Protein AF-0000000087144429 (afdb_homodimer)

InterPro domains:
  IPR021109 Aspartic peptidase domain superfamily [G3DSA:2.40.70.10] (24-137)
  IPR021109 Aspartic peptidase domain superfamily [SSF50630] (22-125)

Foldseek 3Di:
DPPPPPVPPVVPVPVPPPPFFLQAWWFWWDFPNDIAIAGQEDADAFKEFEPQCVVQWAFDPDADPDQWDAFFPGDIWGFPGKTWHWIAAPVRDIDIDIGTYTYPGHRYTYHYPVVCVVQVWDQDPVQQWIWGDDPRDIDIHHTDGDDGPPDPDHDDPDDDDPPPPDDD/DPPPPPPPPVVPPPPPPPPFFLQAWWFWWDFPNDIAIAGQEDADAFKEFEPQCVVQWAFDPDADPDQWDAFFPGDIWGFPGKTWGWIAAPVRDIDIDIGTYTYPGHRYTYHYPVVCVVQVWDQDPVQQWIWGDDPRDIDIHHTDGDDGSPDPDHDDPDDDDPPPPDDD

Structure (mmCIF, N/CA/C/O backbone):
data_AF-0000000087144429-model_v1
#
loop_
_entity.id
_entity.type
_entity.pdbx_description
1 polymer 'Peptidase A2 domain-containing protein'
#
loop_
_atom_site.group_PDB
_atom_site.id
_atom_site.type_symbol
_atom_site.label_atom_id
_atom_site.label_alt_id
_atom_site.label_comp_id
_atom_site.label_asym_id
_atom_site.label_entity_id
_atom_site.label_seq_id
_atom_site.pdbx_PDB_ins_code
_atom_site.Cartn_x
_atom_site.Cartn_y
_atom_site.Cartn_z
_atom_site.occupancy
_atom_site.B_iso_or_equiv
_atom_site.auth_seq_id
_atom_site.auth_comp_id
_atom_site.auth_asym_id
_atom_site.auth_atom_id
_atom_site.pdbx_PDB_model_num
ATOM 1 N N . MET A 1 1 ? 29.047 48.781 -37.75 1 26.69 1 MET A N 1
ATOM 2 C CA . MET A 1 1 ? 27.859 47.969 -38 1 26.69 1 MET A CA 1
ATOM 3 C C . MET A 1 1 ? 27.656 46.938 -36.875 1 26.69 1 MET A C 1
ATOM 5 O O . MET A 1 1 ? 28.469 46.031 -36.719 1 26.69 1 MET A O 1
ATOM 9 N N . GLU A 1 2 ? 27.172 47.375 -35.688 1 28.3 2 GLU A N 1
ATOM 10 C CA . GLU A 1 2 ? 27.078 46.719 -34.406 1 28.3 2 GLU A CA 1
ATOM 11 C C . GLU A 1 2 ? 26.141 45.5 -34.469 1 28.3 2 GLU A C 1
ATOM 13 O O . GLU A 1 2 ? 25.016 45.625 -34.938 1 28.3 2 GLU A O 1
ATOM 18 N N . THR A 1 3 ? 26.781 44.375 -34.75 1 33.5 3 THR A N 1
ATOM 19 C CA . THR A 1 3 ? 26.031 43.156 -34.906 1 33.5 3 THR A CA 1
ATOM 20 C C . THR A 1 3 ? 25.047 42.969 -33.719 1 33.5 3 THR A C 1
ATOM 22 O O . THR A 1 3 ? 25.453 43.094 -32.562 1 33.5 3 THR A O 1
ATOM 25 N N . PRO A 1 4 ? 23.812 43.281 -34.031 1 31.53 4 PRO A N 1
ATOM 26 C CA . PRO A 1 4 ? 22.844 43.188 -32.906 1 31.53 4 PRO A CA 1
ATOM 27 C C . PRO A 1 4 ? 22.984 41.875 -32.125 1 31.53 4 PRO A C 1
ATOM 29 O O . PRO A 1 4 ? 23.328 40.844 -32.719 1 31.53 4 PRO A O 1
ATOM 32 N N . ALA A 1 5 ? 23.438 42.031 -30.891 1 30.08 5 ALA A N 1
ATOM 33 C CA . ALA A 1 5 ? 23.594 40.969 -29.906 1 30.08 5 ALA A CA 1
ATOM 34 C C . ALA A 1 5 ? 22.344 40.094 -29.859 1 30.08 5 ALA A C 1
ATOM 36 O O . ALA A 1 5 ? 21.234 40.594 -29.656 1 30.08 5 ALA A O 1
ATOM 37 N N . VAL A 1 6 ? 22.219 39.25 -30.828 1 30.78 6 VAL A N 1
ATOM 38 C CA . VAL A 1 6 ? 21.047 38.344 -30.797 1 30.78 6 VAL A CA 1
ATOM 39 C C . VAL A 1 6 ? 20.875 37.781 -29.406 1 30.78 6 VAL A C 1
ATOM 41 O O . VAL A 1 6 ? 21.797 37.156 -28.859 1 30.78 6 VAL A O 1
ATOM 44 N N . PRO A 1 7 ? 20.109 38.406 -28.469 1 25.27 7 PRO A N 1
ATOM 45 C CA . PRO A 1 7 ? 20.016 37.906 -27.094 1 25.27 7 PRO A CA 1
ATOM 46 C C . PRO A 1 7 ? 19.578 36.438 -27.047 1 25.27 7 PRO A C 1
ATOM 48 O O . PRO A 1 7 ? 18.531 36.062 -27.578 1 25.27 7 PRO A O 1
ATOM 51 N N . THR A 1 8 ? 20.359 35.531 -27.391 1 25.38 8 THR A N 1
ATOM 52 C CA . THR A 1 8 ? 19.938 34.125 -27.469 1 25.38 8 THR A CA 1
ATOM 53 C C . THR A 1 8 ? 19.469 33.625 -26.109 1 25.38 8 THR A C 1
ATOM 55 O O . THR A 1 8 ? 20.281 33.312 -25.234 1 25.38 8 THR A O 1
ATOM 58 N N . SER A 1 9 ? 18.703 34.438 -25.375 1 23.16 9 SER A N 1
ATOM 59 C CA . SER A 1 9 ? 18.297 33.938 -24.078 1 23.16 9 SER A CA 1
ATOM 60 C C . SER A 1 9 ? 17.656 32.562 -24.203 1 23.16 9 SER A C 1
ATOM 62 O O . SER A 1 9 ? 16.609 32.406 -24.828 1 23.16 9 SER A O 1
ATOM 64 N N . ILE A 1 10 ? 18.375 31.578 -24.578 1 23.19 10 ILE A N 1
ATOM 65 C CA . ILE A 1 10 ? 17.797 30.234 -24.578 1 23.19 10 ILE A CA 1
ATOM 66 C C . ILE A 1 10 ? 17.156 29.969 -23.203 1 23.19 10 ILE A C 1
ATOM 68 O O . ILE A 1 10 ? 17.859 29.906 -22.188 1 23.19 10 ILE A O 1
ATOM 72 N N . ARG A 1 11 ? 16.016 30.547 -22.938 1 25.27 11 ARG A N 1
ATOM 73 C CA . ARG A 1 11 ? 15.211 30.234 -21.766 1 25.27 11 ARG A CA 1
ATOM 74 C C . ARG A 1 11 ? 15.219 28.734 -21.469 1 25.27 11 ARG A C 1
ATOM 76 O O . ARG A 1 11 ? 14.844 27.938 -22.328 1 25.27 11 ARG A O 1
ATOM 83 N N . ALA A 1 12 ? 16.172 28.266 -20.734 1 24.91 12 ALA A N 1
ATOM 84 C CA . ALA A 1 12 ? 16.297 26.906 -20.203 1 24.91 12 ALA A CA 1
ATOM 85 C C . ALA A 1 12 ? 14.953 26.391 -19.703 1 24.91 12 ALA A C 1
ATOM 87 O O . ALA A 1 12 ? 14.367 26.969 -18.781 1 24.91 12 ALA A O 1
ATOM 88 N N . THR A 1 13 ? 13.992 26.141 -20.594 1 25.33 13 THR A N 1
ATOM 89 C CA . THR A 1 13 ? 12.758 25.438 -20.25 1 25.33 13 THR A CA 1
ATOM 90 C C . THR A 1 13 ? 13.023 24.375 -19.188 1 25.33 13 THR A C 1
ATOM 92 O O . THR A 1 13 ? 13.742 23.406 -19.438 1 25.33 13 THR A O 1
ATOM 95 N N . THR A 1 14 ? 13.32 24.781 -18.062 1 25.31 14 THR A N 1
ATOM 96 C CA . THR A 1 14 ? 13.375 23.875 -16.922 1 25.31 14 THR A CA 1
ATOM 97 C C . THR A 1 14 ? 12.273 22.828 -17 1 25.31 14 THR A C 1
ATOM 99 O O . THR A 1 14 ? 11.086 23.156 -16.922 1 25.31 14 THR A O 1
ATOM 102 N N . ALA A 1 15 ? 12.281 21.969 -18 1 25.61 15 ALA A N 1
ATOM 103 C CA . ALA A 1 15 ? 11.367 20.844 -18.078 1 25.61 15 ALA A CA 1
ATOM 104 C C . ALA A 1 15 ? 10.938 20.375 -16.688 1 25.61 15 ALA A C 1
ATOM 106 O O . ALA A 1 15 ? 11.773 19.984 -15.875 1 25.61 15 ALA A O 1
ATOM 107 N N . ALA A 1 16 ? 10.062 20.938 -16.016 1 27.34 16 ALA A N 1
ATOM 108 C CA . ALA A 1 16 ? 9.32 20.531 -14.828 1 27.34 16 ALA A CA 1
ATOM 109 C C . ALA A 1 16 ? 9.219 19.016 -14.719 1 27.34 16 ALA A C 1
ATOM 111 O O . ALA A 1 16 ? 8.734 18.359 -15.641 1 27.34 16 ALA A O 1
ATOM 112 N N . ARG A 1 17 ? 10.234 18.328 -14.32 1 28.16 17 ARG A N 1
ATOM 113 C CA . ARG A 1 17 ? 10.297 16.891 -14.023 1 28.16 17 ARG A CA 1
ATOM 114 C C . ARG A 1 17 ? 8.953 16.375 -13.547 1 28.16 17 ARG A C 1
ATOM 116 O O . ARG A 1 17 ? 8.516 16.688 -12.438 1 28.16 17 ARG A O 1
ATOM 123 N N . VAL A 1 18 ? 7.965 16.391 -14.203 1 31.45 18 VAL A N 1
ATOM 124 C CA . VAL A 1 18 ? 6.742 15.648 -13.914 1 31.45 18 VAL A CA 1
ATOM 125 C C . VAL A 1 18 ? 7.09 14.312 -13.25 1 31.45 18 VAL A C 1
ATOM 127 O O . VAL A 1 18 ? 7.77 13.477 -13.852 1 31.45 18 VAL A O 1
ATOM 130 N N . ALA A 1 19 ? 7.43 14.141 -11.938 1 36.88 19 ALA A N 1
ATOM 131 C CA . ALA A 1 19 ? 7.633 12.945 -11.125 1 36.88 19 ALA A CA 1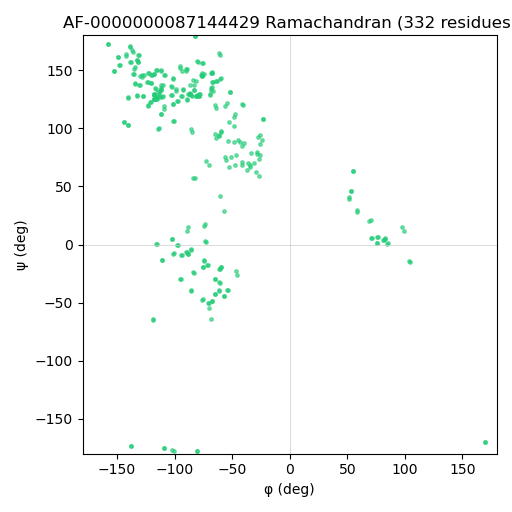
ATOM 132 C C . ALA A 1 19 ? 6.863 11.758 -11.703 1 36.88 19 ALA A C 1
ATOM 134 O O . ALA A 1 19 ? 5.688 11.875 -12.039 1 36.88 19 ALA A O 1
ATOM 135 N N . ALA A 1 20 ? 7.371 10.984 -12.547 1 39.5 20 ALA A N 1
ATOM 136 C CA . ALA A 1 20 ? 6.758 9.742 -13 1 39.5 20 ALA A CA 1
ATOM 137 C C . ALA A 1 20 ? 5.762 9.211 -11.969 1 39.5 20 ALA A C 1
ATOM 139 O O . ALA A 1 20 ? 6.055 9.18 -10.773 1 39.5 20 ALA A O 1
ATOM 140 N N . GLY A 1 21 ? 4.531 9.305 -12.273 1 58.41 21 GLY A N 1
ATOM 141 C CA . GLY A 1 21 ? 3.482 8.812 -11.391 1 58.41 21 GLY A CA 1
ATOM 142 C C . GLY A 1 21 ? 3.816 7.484 -10.742 1 58.41 21 GLY A C 1
ATOM 143 O O . GLY A 1 21 ? 4.344 6.586 -11.398 1 58.41 21 GLY A O 1
ATOM 144 N N . ASP A 1 22 ? 3.881 7.379 -9.414 1 75 22 ASP A N 1
ATOM 145 C CA . ASP A 1 22 ? 4.238 6.18 -8.656 1 75 22 ASP A CA 1
ATOM 146 C C . ASP A 1 22 ? 3.104 5.156 -8.68 1 75 22 ASP A C 1
ATOM 148 O O . ASP A 1 22 ? 3.242 4.055 -8.148 1 75 22 ASP A O 1
ATOM 152 N N . GLY A 1 23 ? 2.021 5.484 -9.414 1 83.62 23 GLY A N 1
ATOM 153 C CA . GLY A 1 23 ? 0.913 4.566 -9.625 1 83.62 23 GLY A CA 1
ATOM 154 C C . GLY A 1 23 ? 0.018 4.426 -8.406 1 83.62 23 GLY A C 1
ATOM 155 O O . GLY A 1 23 ? -1 3.732 -8.453 1 83.62 23 GLY A O 1
ATOM 156 N N . LEU A 1 24 ? 0.376 5.18 -7.383 1 91.12 24 LEU A N 1
ATOM 157 C CA . LEU A 1 24 ? -0.405 5.066 -6.156 1 91.12 24 LEU A CA 1
ATOM 158 C C . LEU A 1 24 ? -1.567 6.055 -6.164 1 91.12 24 LEU A C 1
ATOM 160 O O . LEU A 1 24 ? -1.494 7.105 -6.809 1 91.12 24 LEU A O 1
ATOM 164 N N . PRO A 1 25 ? -2.664 5.641 -5.434 1 94.81 25 PRO A N 1
ATOM 165 C CA . PRO A 1 25 ? -3.723 6.637 -5.246 1 94.81 25 PRO A CA 1
ATOM 166 C C . PRO A 1 25 ? -3.197 7.961 -4.699 1 94.81 25 PRO A C 1
ATOM 168 O O . PRO A 1 25 ? -2.375 7.969 -3.777 1 94.81 25 PRO A O 1
ATOM 171 N N . THR A 1 26 ? -3.607 9.031 -5.359 1 95.44 26 THR A N 1
ATOM 172 C CA . THR A 1 26 ? -3.189 10.375 -4.973 1 95.44 26 THR A CA 1
ATOM 173 C C . THR A 1 26 ? -4.395 11.305 -4.859 1 95.44 26 THR A C 1
ATOM 175 O O . THR A 1 26 ? -5.32 11.234 -5.676 1 95.44 26 THR A O 1
ATOM 178 N N . THR A 1 27 ? -4.371 12.117 -3.791 1 97.12 27 THR A N 1
ATOM 179 C CA . THR A 1 27 ? -5.457 13.078 -3.607 1 97.12 27 THR A CA 1
ATOM 180 C C . THR A 1 27 ? -4.906 14.469 -3.295 1 97.12 27 THR A C 1
ATOM 182 O O . THR A 1 27 ? -3.768 14.602 -2.84 1 97.12 27 THR A O 1
ATOM 185 N N . MET A 1 28 ? -5.723 15.383 -3.584 1 96.62 28 MET A N 1
ATOM 186 C CA . MET A 1 28 ? -5.406 16.766 -3.23 1 96.62 28 MET A CA 1
ATOM 187 C C . MET A 1 28 ? -6.184 17.203 -1.993 1 96.62 28 MET A C 1
ATOM 189 O O . MET A 1 28 ? -7.371 16.906 -1.864 1 96.62 28 MET A O 1
ATOM 193 N N . VAL A 1 29 ? -5.418 17.875 -1.128 1 97.81 29 VAL A N 1
ATOM 194 C CA . VAL A 1 29 ? -6.031 18.438 0.068 1 97.81 29 VAL A CA 1
ATOM 195 C C . VAL A 1 29 ? -5.598 19.891 0.23 1 97.81 29 VAL A C 1
ATOM 197 O O . VAL A 1 29 ? -4.652 20.344 -0.421 1 97.81 29 VAL A O 1
ATOM 200 N N . GLU A 1 30 ? -6.371 20.516 1.053 1 98.12 30 GLU A N 1
ATOM 201 C CA . GLU A 1 30 ? -6.066 21.906 1.319 1 98.12 30 GLU A CA 1
ATOM 202 C C . GLU A 1 30 ? -5.707 22.125 2.787 1 98.12 30 GLU A C 1
ATOM 204 O O . GLU A 1 30 ? -6.414 21.656 3.68 1 98.12 30 GLU A O 1
ATOM 209 N N . VAL A 1 31 ? -4.664 22.859 2.99 1 96.88 31 VAL A N 1
ATOM 210 C CA . VAL A 1 31 ? -4.258 23.297 4.32 1 96.88 31 VAL A CA 1
ATOM 211 C C . VAL A 1 31 ? -3.756 24.75 4.258 1 96.88 31 VAL A C 1
ATOM 213 O O . VAL A 1 31 ? -2.859 25.062 3.473 1 96.88 31 VAL A O 1
ATOM 216 N N . GLY A 1 32 ? -4.355 25.594 5.117 1 93.69 32 GLY A N 1
ATOM 217 C CA . GLY A 1 32 ? -3.93 26.984 5.141 1 93.69 32 GLY A CA 1
ATOM 218 C C . GLY A 1 32 ? -4.082 27.688 3.803 1 93.69 32 GLY A C 1
ATOM 219 O O . GLY A 1 32 ? -3.268 28.531 3.439 1 93.69 32 GLY A O 1
ATOM 220 N N . GLY A 1 33 ? -4.965 27.297 3.027 1 93.81 33 GLY A N 1
ATOM 221 C CA . GLY A 1 33 ? -5.207 27.922 1.738 1 93.81 33 GLY A CA 1
ATOM 222 C C . GLY A 1 33 ? -4.316 27.375 0.633 1 93.81 33 GLY A C 1
ATOM 223 O O . GLY A 1 33 ? -4.402 27.828 -0.513 1 93.81 33 GLY A O 1
ATOM 224 N N . GLU A 1 34 ? -3.475 26.406 0.941 1 96.5 34 GLU A N 1
ATOM 225 C CA . GLU A 1 34 ? -2.562 25.797 -0.03 1 96.5 34 GLU A CA 1
ATOM 226 C C . GLU A 1 34 ? -2.982 24.375 -0.375 1 96.5 34 GLU A C 1
ATOM 228 O O . GLU A 1 34 ? -3.492 23.641 0.481 1 96.5 34 GLU A O 1
ATOM 233 N N . GLN A 1 35 ? -2.719 24.062 -1.63 1 96.88 35 GLN A N 1
ATOM 234 C CA . GLN A 1 35 ? -3.033 22.719 -2.088 1 96.88 35 GLN A CA 1
ATOM 235 C C . GLN A 1 35 ? -1.831 21.781 -1.937 1 96.88 35 GLN A C 1
ATOM 237 O O . GLN A 1 35 ? -0.7 22.172 -2.24 1 96.88 35 GLN A O 1
ATOM 242 N N . TRP A 1 36 ? -2.143 20.609 -1.388 1 96.81 36 TRP A N 1
ATOM 243 C CA . TRP A 1 36 ? -1.104 19.609 -1.188 1 96.81 36 TRP A CA 1
ATOM 244 C C . TRP A 1 36 ? -1.541 18.25 -1.746 1 96.81 36 TRP A C 1
ATOM 246 O O . TRP A 1 36 ? -2.719 17.891 -1.67 1 96.81 36 TRP A O 1
ATOM 256 N N . SER A 1 37 ? -0.565 17.516 -2.293 1 95.44 37 SER A N 1
ATOM 257 C CA . SER A 1 37 ? -0.784 16.156 -2.764 1 95.44 37 SER A CA 1
ATOM 258 C C . SER A 1 37 ? -0.417 15.133 -1.691 1 95.44 37 SER A C 1
ATOM 260 O O . SER A 1 37 ? 0.675 15.188 -1.122 1 95.44 37 SER A O 1
ATOM 262 N N . ILE A 1 38 ? -1.362 14.211 -1.396 1 96.5 38 ILE A N 1
ATOM 263 C CA . ILE A 1 38 ? -1.03 13.18 -0.42 1 96.5 38 ILE A CA 1
ATOM 264 C C . ILE A 1 38 ? -1.434 11.805 -0.96 1 96.5 38 ILE A C 1
ATOM 266 O O . ILE A 1 38 ? -2.229 11.711 -1.899 1 96.5 38 ILE A O 1
ATOM 270 N N . LYS A 1 39 ? -0.838 10.805 -0.426 1 95.75 39 LYS A N 1
ATOM 271 C CA . LYS A 1 39 ? -1.178 9.422 -0.768 1 95.75 39 LYS A CA 1
ATOM 272 C C . LYS A 1 39 ? -2.076 8.797 0.296 1 95.75 39 LYS A C 1
ATOM 274 O O . LYS A 1 39 ? -1.602 8.406 1.363 1 95.75 39 LYS A O 1
ATOM 279 N N . PRO A 1 40 ? -3.369 8.617 0.019 1 97.38 40 PRO A N 1
ATOM 280 C CA . PRO A 1 40 ? -4.297 8.141 1.047 1 97.38 40 PRO A CA 1
ATOM 281 C C . PRO A 1 40 ? -4.129 6.656 1.351 1 97.38 40 PRO A C 1
ATOM 283 O O . PRO A 1 40 ? -4.688 6.156 2.332 1 97.38 40 PRO A O 1
ATOM 286 N N . ASP A 1 41 ? -3.447 6.039 0.488 1 94.38 41 ASP A N 1
ATOM 287 C CA . ASP A 1 41 ? -3.072 4.637 0.639 1 94.38 41 ASP A CA 1
ATOM 288 C C . ASP A 1 41 ? -1.679 4.375 0.073 1 94.38 41 ASP A C 1
ATOM 290 O O . ASP A 1 41 ? -1.51 4.254 -1.143 1 94.38 41 ASP A O 1
ATOM 294 N N . SER A 1 42 ? -0.735 4.199 0.983 1 91.69 42 SER A N 1
ATOM 295 C CA . SER A 1 42 ? 0.655 4.105 0.55 1 91.69 42 SER A CA 1
ATOM 296 C C . SER A 1 42 ? 1.202 2.697 0.75 1 91.69 42 SER A C 1
ATOM 298 O O . SER A 1 42 ? 2.291 2.373 0.271 1 91.69 42 SER A O 1
ATOM 300 N N . GLY A 1 43 ? 0.496 1.902 1.486 1 90.56 43 GLY A N 1
ATOM 301 C CA . GLY A 1 43 ? 1.022 0.605 1.879 1 90.56 43 GLY A CA 1
ATOM 302 C C . GLY A 1 43 ? 1.956 0.677 3.072 1 90.56 43 GLY A C 1
ATOM 303 O O . GLY A 1 43 ? 2.549 -0.331 3.465 1 90.56 43 GLY A O 1
ATOM 304 N N . ALA A 1 44 ? 2.143 1.789 3.662 1 91.19 44 ALA A N 1
ATOM 305 C CA . ALA A 1 44 ? 2.926 1.911 4.891 1 91.19 44 ALA A CA 1
ATOM 306 C C . ALA A 1 44 ? 2.131 1.425 6.098 1 91.19 44 ALA A C 1
ATOM 308 O O . ALA A 1 44 ? 0.911 1.601 6.16 1 91.19 44 ALA A O 1
ATOM 309 N N . ARG A 1 45 ? 2.889 0.84 7.008 1 90.31 45 ARG A N 1
ATOM 310 C CA . ARG A 1 45 ? 2.219 0.447 8.242 1 90.31 45 ARG A CA 1
ATOM 311 C C . ARG A 1 45 ? 1.721 1.668 9.008 1 90.31 45 ARG A C 1
ATOM 313 O O . ARG A 1 45 ? 0.604 1.665 9.531 1 90.31 45 ARG A O 1
ATOM 320 N N . TYR A 1 46 ? 2.629 2.693 9.039 1 93.5 46 TYR A N 1
ATOM 321 C CA . TYR A 1 46 ? 2.316 3.941 9.727 1 93.5 46 TYR A CA 1
ATOM 322 C C . TYR A 1 46 ? 2.305 5.113 8.758 1 93.5 46 TYR A C 1
ATOM 324 O O . TYR A 1 46 ? 3.113 5.16 7.824 1 93.5 46 TYR A O 1
ATOM 332 N N . SER A 1 47 ? 1.412 6.043 9.094 1 96.75 47 SER A N 1
ATOM 333 C CA . SER A 1 47 ? 1.413 7.285 8.336 1 96.75 47 SER A CA 1
ATOM 334 C C . SER A 1 47 ? 2.676 8.102 8.602 1 96.75 47 SER A C 1
ATOM 336 O O . SER A 1 47 ? 3.096 8.242 9.75 1 96.75 47 SER A O 1
ATOM 338 N N . VAL A 1 48 ? 3.232 8.594 7.477 1 96.88 48 VAL A N 1
ATOM 339 C CA . VAL A 1 48 ? 4.492 9.32 7.566 1 96.88 48 VAL A CA 1
ATOM 340 C C . VAL A 1 48 ? 4.414 10.602 6.738 1 96.88 48 VAL A C 1
ATOM 342 O O . VAL A 1 48 ? 3.869 10.594 5.633 1 96.88 48 VAL A O 1
ATOM 345 N N . VAL A 1 49 ? 4.953 11.625 7.34 1 97.31 49 VAL A N 1
ATOM 346 C CA . VAL A 1 49 ? 4.895 12.906 6.645 1 97.31 49 VAL A CA 1
ATOM 347 C C . VAL A 1 49 ? 6.23 13.633 6.789 1 97.31 49 VAL A C 1
ATOM 349 O O . VAL A 1 49 ? 6.996 13.359 7.719 1 97.31 49 VAL A O 1
ATOM 352 N N . GLY A 1 50 ? 6.496 14.539 5.852 1 96.19 50 GLY A N 1
ATOM 353 C CA . GLY A 1 50 ? 7.727 15.32 5.875 1 96.19 50 GLY A CA 1
ATO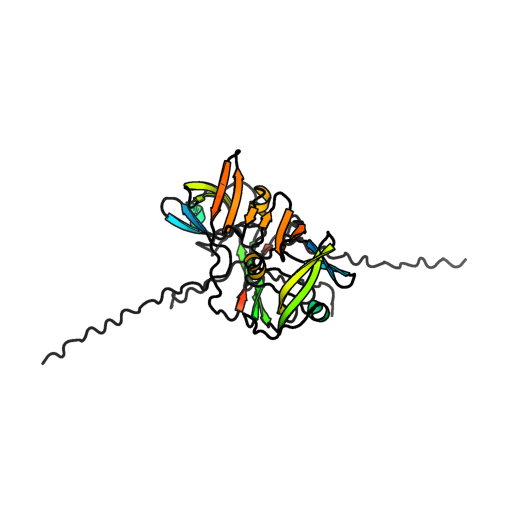M 354 C C . GLY A 1 50 ? 7.652 16.516 6.805 1 96.19 50 GLY A C 1
ATOM 355 O O . GLY A 1 50 ? 6.602 16.797 7.379 1 96.19 50 GLY A O 1
ATOM 356 N N . THR A 1 51 ? 8.781 17.25 6.852 1 97.06 51 THR A N 1
ATOM 357 C CA . THR A 1 51 ? 8.961 18.297 7.848 1 97.06 51 THR A CA 1
ATOM 358 C C . THR A 1 51 ? 8.148 19.531 7.492 1 97.06 51 THR A C 1
ATOM 360 O O . THR A 1 51 ? 7.879 20.375 8.352 1 97.06 51 THR A O 1
ATOM 363 N N . ASP A 1 52 ? 7.73 19.719 6.27 1 95.88 52 ASP A N 1
ATOM 364 C CA . ASP A 1 52 ? 6.887 20.844 5.902 1 95.88 52 ASP A CA 1
ATOM 365 C C . ASP A 1 52 ? 5.562 20.812 6.664 1 95.88 52 ASP A C 1
ATOM 367 O O . ASP A 1 52 ? 4.934 21.859 6.863 1 95.88 52 ASP A O 1
ATOM 371 N N . TRP A 1 53 ? 5.25 19.734 7.109 1 97.06 53 TRP A N 1
ATOM 372 C CA . TRP A 1 53 ? 3.947 19.562 7.746 1 97.06 53 TRP A CA 1
ATOM 373 C C . TRP A 1 53 ? 4.023 19.891 9.234 1 97.06 53 TRP A C 1
ATOM 375 O O . TRP A 1 53 ? 2.994 20.016 9.906 1 97.06 53 TRP A O 1
ATOM 385 N N . MET A 1 54 ? 5.227 20.094 9.727 1 96.81 54 MET A N 1
ATOM 386 C CA . MET A 1 54 ? 5.379 20.484 11.125 1 96.81 54 MET A CA 1
ATOM 387 C C . MET A 1 54 ? 4.691 21.828 11.398 1 96.81 54 MET A C 1
ATOM 389 O O . MET A 1 54 ? 4.133 22.031 12.477 1 96.81 54 MET A O 1
ATOM 393 N N . LEU A 1 55 ? 4.695 22.672 10.391 1 95.25 55 LEU A N 1
ATOM 394 C CA . LEU A 1 55 ? 4.121 24 10.555 1 95.25 55 LEU A CA 1
ATOM 395 C C . LEU A 1 55 ? 2.619 23.984 10.289 1 95.25 55 LEU A C 1
ATOM 397 O O . LEU A 1 55 ? 1.928 24.969 10.531 1 95.25 55 LEU A O 1
ATOM 401 N N . ARG A 1 56 ? 2.158 22.859 9.891 1 96.44 56 ARG A N 1
ATOM 402 C CA . ARG A 1 56 ? 0.764 22.781 9.469 1 96.44 56 ARG A CA 1
ATOM 403 C C . ARG A 1 56 ? -0.036 21.875 10.398 1 96.44 56 ARG A C 1
ATOM 405 O O . ARG A 1 56 ? -1.226 21.641 10.18 1 96.44 56 ARG A O 1
ATOM 412 N N . GLY A 1 57 ? 0.604 21.359 11.359 1 97.19 57 GLY A N 1
ATOM 413 C CA . GLY A 1 57 ? -0.041 20.484 12.312 1 97.19 57 GLY A CA 1
ATOM 414 C C . GLY A 1 57 ? 0.38 20.734 13.75 1 97.19 57 GLY A C 1
ATOM 415 O O . GLY A 1 57 ? 0.963 21.781 14.047 1 97.19 57 GLY A O 1
ATOM 416 N N . GLU A 1 58 ? -0.091 19.859 14.648 1 97.56 58 GLU A N 1
ATOM 417 C CA . GLU A 1 58 ? 0.231 19.953 16.062 1 97.56 58 GLU A CA 1
ATOM 418 C C . GLU A 1 58 ? 1.001 18.719 16.531 1 97.56 58 GLU A C 1
ATOM 420 O O . GLU A 1 58 ? 0.6 17.594 16.266 1 97.56 58 GLU A O 1
ATOM 425 N N . ARG A 1 59 ? 2.115 19.047 17.188 1 97.94 59 ARG A N 1
ATOM 426 C CA . ARG A 1 59 ? 2.867 17.938 17.766 1 97.94 59 ARG A CA 1
ATOM 427 C C . ARG A 1 59 ? 2.092 17.266 18.891 1 97.94 59 ARG A C 1
ATOM 429 O O . ARG A 1 59 ? 1.565 17.953 19.781 1 97.94 59 ARG A O 1
ATOM 436 N N . LEU A 1 60 ? 2.084 15.961 18.781 1 97.81 60 LEU A N 1
ATOM 437 C CA . LEU A 1 60 ? 1.448 15.203 19.859 1 97.81 60 LEU A CA 1
ATOM 438 C C . LEU A 1 60 ? 2.48 14.742 20.875 1 97.81 60 LEU A C 1
ATOM 440 O O . LEU A 1 60 ? 3.648 14.539 20.547 1 97.81 60 LEU A O 1
ATOM 444 N N . GLN A 1 61 ? 2.094 14.531 22.109 1 96.19 61 GLN A N 1
ATOM 445 C CA . GLN A 1 61 ? 2.996 14.148 23.188 1 96.19 61 GLN A CA 1
ATOM 446 C C . GLN A 1 61 ? 3.123 12.625 23.281 1 96.19 61 GLN A C 1
ATOM 448 O O . GLN A 1 61 ? 3.912 12.109 24.078 1 96.19 61 GLN A O 1
ATOM 453 N N . GLU A 1 62 ? 2.709 11.922 22.438 1 94.88 62 GLU A N 1
ATOM 454 C CA . GLU A 1 62 ? 2.797 10.469 22.453 1 94.88 62 GLU A CA 1
ATOM 455 C C . GLU A 1 62 ? 4.078 9.984 21.781 1 94.88 62 GLU A C 1
ATOM 457 O O . GLU A 1 62 ? 4.66 10.688 20.953 1 94.88 62 GLU A O 1
ATOM 462 N N . ALA A 1 63 ? 4.559 8.852 22.281 1 93.69 63 ALA A N 1
ATOM 463 C CA . ALA A 1 63 ? 5.723 8.227 21.656 1 93.69 63 ALA A CA 1
ATOM 464 C C . ALA A 1 63 ? 5.387 7.719 20.266 1 93.69 63 ALA A C 1
ATOM 466 O O . ALA A 1 63 ? 4.301 7.18 20.031 1 93.69 63 ALA A O 1
ATOM 467 N N . ALA A 1 64 ? 6.344 7.945 19.422 1 95.06 64 ALA A N 1
ATOM 468 C CA . ALA A 1 64 ? 6.172 7.367 18.094 1 95.06 64 ALA A CA 1
ATOM 469 C C . ALA A 1 64 ? 6.238 5.844 18.141 1 95.06 64 ALA A C 1
ATOM 471 O O . ALA A 1 64 ? 6.953 5.277 18.969 1 95.06 64 ALA A O 1
ATOM 472 N N . PRO A 1 65 ? 5.516 5.207 17.281 1 93 65 PRO A N 1
ATOM 473 C CA . PRO A 1 65 ? 5.516 3.744 17.281 1 93 65 PRO A CA 1
ATOM 474 C C . PRO A 1 65 ? 6.836 3.154 16.781 1 93 65 PRO A C 1
ATOM 476 O O . PRO A 1 65 ? 7.098 1.966 16.969 1 93 65 PRO A O 1
ATOM 479 N N . VAL A 1 66 ? 7.625 3.945 16.109 1 93.62 66 VAL A N 1
ATOM 480 C CA . VAL A 1 66 ? 8.922 3.527 15.586 1 93.62 66 VAL A CA 1
ATOM 481 C C . VAL A 1 66 ? 9.922 4.672 15.719 1 93.62 66 VAL A C 1
ATOM 483 O O . VAL A 1 66 ? 9.539 5.836 15.828 1 93.62 66 VAL A O 1
ATOM 486 N N . ASP A 1 67 ? 11.242 4.297 15.617 1 95.56 67 ASP A N 1
ATOM 487 C CA . ASP A 1 67 ? 12.289 5.309 15.727 1 95.56 67 ASP A CA 1
ATOM 488 C C . ASP A 1 67 ? 12.711 5.816 14.352 1 95.56 67 ASP A C 1
ATOM 490 O O . ASP A 1 67 ? 13.234 6.926 14.227 1 95.56 67 ASP A O 1
ATOM 494 N N . ALA A 1 68 ? 12.57 4.898 13.375 1 95.5 68 ALA A N 1
ATOM 495 C CA . ALA A 1 68 ? 13.008 5.227 12.016 1 95.5 68 ALA A CA 1
ATOM 496 C C . ALA A 1 68 ? 12.164 4.504 10.977 1 95.5 68 ALA A C 1
ATOM 498 O O . ALA A 1 68 ? 11.414 3.58 11.305 1 95.5 68 ALA A O 1
ATOM 499 N N . VAL A 1 69 ? 12.273 5.059 9.812 1 93 69 VAL A N 1
ATOM 500 C CA .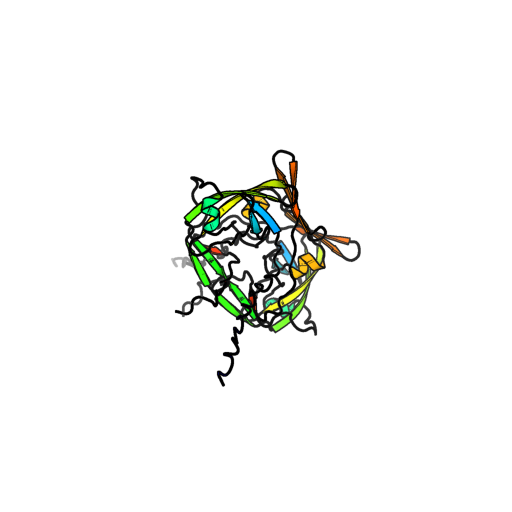 VAL A 1 69 ? 11.633 4.395 8.68 1 93 69 VAL A CA 1
ATOM 501 C C . VAL A 1 69 ? 12.672 4.094 7.602 1 93 69 VAL A C 1
ATOM 503 O O . VAL A 1 69 ? 13.648 4.832 7.453 1 93 69 VAL A O 1
ATOM 506 N N . GLU A 1 70 ? 12.461 3.014 6.914 1 90.69 70 GLU A N 1
ATOM 507 C CA . GLU A 1 70 ? 13.273 2.646 5.758 1 90.69 70 GLU A CA 1
ATOM 508 C C . GLU A 1 70 ? 12.469 2.711 4.469 1 90.69 70 GLU A C 1
ATOM 510 O O . GLU A 1 70 ? 11.367 2.158 4.387 1 90.69 70 GLU A O 1
ATOM 515 N N . GLY A 1 71 ? 13.031 3.439 3.539 1 88.44 71 GLY A N 1
ATOM 516 C CA . GLY A 1 71 ? 12.344 3.611 2.27 1 88.44 71 GLY A CA 1
ATOM 517 C C . GLY A 1 71 ? 12.883 2.721 1.17 1 88.44 71 GLY A C 1
ATOM 518 O O . GLY A 1 71 ? 13.734 1.862 1.422 1 88.44 71 GLY A O 1
ATOM 519 N N . ILE A 1 72 ? 12.195 3.008 0.032 1 85.5 72 ILE A N 1
ATOM 520 C CA . ILE A 1 72 ? 12.656 2.342 -1.183 1 85.5 72 ILE A CA 1
ATOM 521 C C . ILE A 1 72 ? 14.023 2.895 -1.588 1 85.5 72 ILE A C 1
ATOM 523 O O . ILE A 1 72 ? 14.219 4.113 -1.617 1 85.5 72 ILE A O 1
ATOM 527 N N . GLY A 1 73 ? 15 2.055 -1.835 1 80 73 GLY A N 1
ATOM 528 C CA . GLY A 1 73 ? 16.359 2.457 -2.137 1 80 73 GLY A CA 1
ATOM 529 C C . GLY A 1 73 ? 17.312 2.264 -0.971 1 80 73 GLY A C 1
ATOM 530 O O . GLY A 1 73 ? 18.531 2.422 -1.12 1 80 73 GLY A O 1
ATOM 531 N N . GLY A 1 74 ? 16.766 2.064 0.163 1 82.81 74 GLY A N 1
ATOM 532 C CA . GLY A 1 74 ? 17.578 1.647 1.286 1 82.81 74 GLY A CA 1
ATOM 533 C C . GLY A 1 74 ? 17.984 2.795 2.195 1 82.81 74 GLY A C 1
ATOM 534 O O . GLY A 1 74 ? 18.875 2.654 3.029 1 82.81 74 GLY A O 1
ATOM 535 N N . PHE A 1 75 ? 17.391 3.873 2.078 1 84.38 75 PHE A N 1
ATOM 536 C CA . PHE A 1 75 ? 17.672 4.973 2.992 1 84.38 75 PHE A CA 1
ATOM 537 C C . PHE A 1 75 ? 16.859 4.844 4.27 1 84.38 75 PHE A C 1
ATOM 539 O O . PHE A 1 75 ? 15.703 4.402 4.234 1 84.38 75 PHE A O 1
ATOM 546 N N . VAL A 1 76 ? 17.5 5.184 5.336 1 91.12 76 VAL A N 1
ATOM 547 C CA . VAL A 1 76 ? 16.844 5.172 6.645 1 91.12 76 VAL A CA 1
ATOM 548 C C . VAL A 1 76 ? 16.75 6.598 7.188 1 91.12 76 VAL A C 1
ATOM 550 O O . VAL A 1 76 ? 17.734 7.34 7.191 1 91.12 76 VAL A O 1
ATOM 553 N N . LEU A 1 77 ? 15.562 6.93 7.629 1 93.38 77 LEU A N 1
ATOM 554 C CA . LEU A 1 77 ? 15.297 8.273 8.141 1 93.38 77 LEU A CA 1
ATOM 555 C C . LEU A 1 77 ? 14.75 8.211 9.562 1 93.38 77 LEU A C 1
ATOM 557 O O . LEU A 1 77 ? 13.875 7.395 9.859 1 93.38 77 LEU A O 1
ATOM 561 N N . ASP A 1 78 ? 15.211 9.133 10.375 1 96.25 78 ASP A N 1
ATOM 562 C CA . ASP A 1 78 ? 14.75 9.172 11.758 1 96.25 78 ASP A CA 1
ATOM 563 C C . ASP A 1 78 ? 13.344 9.758 11.859 1 96.25 78 ASP A C 1
ATOM 565 O O . ASP A 1 78 ? 13.008 10.703 11.148 1 96.25 78 ASP A O 1
ATOM 569 N N . VAL A 1 79 ? 12.625 9.203 12.812 1 97.06 79 VAL A N 1
ATOM 570 C CA . VAL A 1 79 ? 11.336 9.781 13.172 1 97.06 79 VAL A CA 1
ATOM 571 C C . VAL A 1 79 ? 11.531 10.859 14.242 1 97.06 79 VAL A C 1
ATOM 573 O O . VAL A 1 79 ? 12.148 10.602 15.281 1 97.06 79 VAL A O 1
ATOM 576 N N . ILE A 1 80 ? 10.992 12.008 14.039 1 97.25 80 ILE A N 1
ATOM 577 C CA . ILE A 1 80 ? 11.117 13.141 14.945 1 97.25 80 ILE A CA 1
ATOM 578 C C . ILE A 1 80 ? 10.039 13.062 16.031 1 97.25 80 ILE A C 1
ATOM 580 O O . ILE A 1 80 ? 10.297 13.359 17.188 1 97.25 80 ILE A O 1
ATOM 584 N N . GLY A 1 81 ? 8.883 12.672 15.633 1 97.75 81 GLY A N 1
ATOM 585 C CA . GLY A 1 81 ? 7.723 12.609 16.5 1 97.75 81 GLY A CA 1
ATOM 586 C C . GLY A 1 81 ? 6.426 12.367 15.758 1 97.75 81 GLY A C 1
ATOM 587 O O . GLY A 1 81 ? 6.441 12.016 14.578 1 97.75 81 GLY A O 1
ATOM 588 N N . VAL A 1 82 ? 5.348 12.523 16.562 1 98.38 82 VAL A N 1
ATOM 589 C CA . VAL A 1 82 ? 4.023 12.328 15.977 1 98.38 82 VAL A CA 1
ATOM 590 C C . VAL A 1 82 ? 3.277 13.664 15.938 1 98.38 82 VAL A C 1
ATOM 592 O O . VAL A 1 82 ? 3.314 14.43 16.891 1 98.38 82 VAL A O 1
ATOM 595 N N . TRP A 1 83 ? 2.688 13.977 14.805 1 98.25 83 TRP A N 1
ATOM 596 C CA . TRP A 1 83 ? 1.897 15.188 14.594 1 98.25 83 TRP A CA 1
ATOM 597 C C . TRP A 1 83 ? 0.464 14.836 14.203 1 98.25 83 TRP A C 1
ATOM 599 O O . TRP A 1 83 ? 0.218 13.812 13.57 1 98.25 83 TRP A O 1
ATOM 609 N N . SER A 1 84 ? -0.428 15.617 14.625 1 98.5 84 SER A N 1
ATOM 610 C CA . SER A 1 84 ? -1.778 15.641 14.07 1 98.5 84 SER A CA 1
ATOM 611 C C . SER A 1 84 ? -1.938 16.75 13.039 1 98.5 84 SER A C 1
ATOM 613 O O . SER A 1 84 ? -1.651 17.906 13.32 1 98.5 84 SER A O 1
ATOM 615 N N . VAL A 1 85 ? -2.344 16.391 11.828 1 98.06 85 VAL A N 1
ATOM 616 C CA . VAL A 1 85 ? -2.527 17.359 10.75 1 98.06 85 VAL A CA 1
ATOM 617 C C . VAL A 1 85 ? -4 17.406 10.352 1 98.06 85 VAL A C 1
ATOM 619 O O . VAL A 1 85 ? -4.609 16.375 10.062 1 98.06 85 VAL A O 1
ATOM 622 N N . GLN A 1 86 ? -4.535 18.594 10.391 1 98.12 86 GLN A N 1
ATOM 623 C CA . GLN A 1 86 ? -5.898 18.812 9.922 1 98.12 86 GLN A CA 1
ATOM 624 C C . GLN A 1 86 ? -5.906 19.453 8.531 1 98.12 86 GLN A C 1
ATOM 626 O O . GLN A 1 86 ? -5.195 20.438 8.297 1 98.12 86 GLN A O 1
ATOM 631 N N . MET A 1 87 ? -6.652 18.859 7.617 1 97.88 87 MET A N 1
ATOM 632 C CA . MET A 1 87 ? -6.762 19.344 6.25 1 97.88 87 MET A CA 1
ATOM 633 C C . MET A 1 87 ? -8.203 19.25 5.75 1 97.88 87 MET A C 1
ATOM 635 O O . MET A 1 87 ? -9.062 18.688 6.434 1 97.88 87 MET A O 1
ATOM 639 N N . ARG A 1 88 ? -8.414 19.859 4.609 1 98.38 88 ARG A N 1
ATOM 640 C CA . ARG A 1 88 ? -9.711 19.766 3.957 1 98.38 88 ARG A CA 1
ATOM 641 C C . ARG A 1 88 ? -9.625 18.953 2.672 1 98.38 88 ARG A C 1
ATOM 643 O O . ARG A 1 88 ? -8.695 19.125 1.881 1 98.38 88 ARG A O 1
ATOM 650 N N . ASN A 1 89 ? -10.578 18.047 2.51 1 97.56 89 ASN A N 1
ATOM 651 C CA . ASN A 1 89 ? -10.656 17.312 1.251 1 97.56 89 ASN A CA 1
ATOM 652 C C . ASN A 1 89 ? -11.336 18.125 0.162 1 97.56 89 ASN A C 1
ATOM 654 O O . ASN A 1 89 ? -11.633 19.312 0.361 1 97.56 89 ASN A O 1
ATOM 658 N N . ALA A 1 90 ? -11.5 17.531 -1.026 1 96.19 90 ALA A N 1
ATOM 659 C CA . ALA A 1 90 ? -12.047 18.203 -2.197 1 96.19 90 ALA A CA 1
ATOM 660 C C . ALA A 1 90 ? -13.461 18.719 -1.921 1 96.19 90 ALA A C 1
ATOM 662 O O . ALA A 1 90 ? -13.938 19.641 -2.594 1 96.19 90 ALA A O 1
ATOM 663 N N . PHE A 1 91 ? -14.148 18.203 -0.907 1 96.38 91 PHE A N 1
ATOM 664 C CA . PHE A 1 91 ? -15.516 18.594 -0.596 1 96.38 91 PHE A CA 1
ATOM 665 C C . PHE A 1 91 ? -15.555 19.562 0.584 1 96.38 91 PHE A C 1
ATOM 667 O O . PHE A 1 91 ? -16.625 19.875 1.102 1 96.38 91 PHE A O 1
ATOM 674 N N . GLY A 1 92 ? -14.43 19.969 1.064 1 96.88 92 GLY A N 1
ATOM 675 C CA . GLY A 1 92 ? -14.352 20.906 2.17 1 96.88 92 GLY A CA 1
ATOM 676 C C . GLY A 1 92 ? -14.5 20.25 3.527 1 96.88 92 GLY A C 1
ATOM 677 O O . GLY A 1 92 ? -14.562 20.938 4.551 1 96.88 92 GLY A O 1
ATOM 678 N N . GLN A 1 93 ? -14.57 18.969 3.58 1 97.62 93 GLN A N 1
ATOM 679 C CA . GLN A 1 93 ? -14.664 18.266 4.855 1 97.62 93 GLN A CA 1
ATOM 680 C C . GLN A 1 93 ? -13.312 18.234 5.562 1 97.62 93 GLN A C 1
ATOM 682 O O . GLN A 1 93 ? -12.273 18.141 4.918 1 97.62 93 GLN A O 1
ATOM 687 N N . ILE A 1 94 ? -13.359 18.266 6.844 1 96.69 94 ILE A N 1
ATOM 688 C CA . ILE A 1 94 ? -12.141 18.234 7.641 1 96.69 94 ILE A CA 1
ATOM 689 C C . ILE A 1 94 ? -11.641 16.797 7.766 1 96.69 94 ILE A C 1
ATOM 691 O O . ILE A 1 94 ? -12.406 15.898 8.102 1 96.69 94 ILE A O 1
ATOM 695 N N . VAL A 1 95 ? -10.438 16.594 7.457 1 97.75 95 VAL A N 1
ATOM 696 C CA . VAL A 1 95 ? -9.711 15.344 7.613 1 97.75 95 VAL A CA 1
ATOM 697 C C . VAL A 1 95 ? -8.555 15.531 8.586 1 97.75 95 VAL A C 1
ATOM 699 O O . VAL A 1 95 ? -7.734 16.438 8.422 1 97.75 95 VAL A O 1
ATOM 702 N N . GLU A 1 96 ? -8.5 14.758 9.578 1 97.94 96 GLU A N 1
ATOM 703 C CA . GLU A 1 96 ? -7.395 14.789 10.531 1 97.94 96 GLU A CA 1
ATOM 704 C C . GLU A 1 96 ? -6.609 13.484 10.508 1 97.94 96 GLU A C 1
ATOM 706 O O . GLU A 1 96 ? -7.184 12.406 10.672 1 97.94 96 GLU A O 1
ATOM 711 N N . ILE A 1 97 ? -5.328 13.586 10.336 1 98.19 97 ILE A N 1
ATOM 712 C CA . ILE A 1 97 ? -4.465 12.414 10.281 1 98.19 97 ILE A CA 1
ATOM 713 C C . ILE A 1 97 ? -3.312 12.57 11.273 1 98.19 97 ILE A C 1
ATOM 715 O O . ILE A 1 97 ? -2.652 13.617 11.305 1 98.19 97 ILE A O 1
ATOM 719 N N . ARG A 1 98 ? -3.129 11.602 12.086 1 98.19 98 ARG A N 1
ATOM 720 C CA . ARG A 1 98 ? -1.934 11.484 12.914 1 98.19 98 ARG A CA 1
ATOM 721 C C . ARG A 1 98 ? -0.814 10.773 12.164 1 98.19 98 ARG A C 1
ATOM 723 O O . ARG A 1 98 ? -1.029 9.703 11.586 1 98.19 98 ARG A O 1
ATOM 730 N N . ALA A 1 99 ? 0.335 11.344 12.164 1 98.19 99 ALA A N 1
ATOM 731 C CA . ALA A 1 99 ? 1.415 10.781 11.359 1 98.19 99 ALA A CA 1
ATOM 732 C C . ALA A 1 99 ? 2.773 11.031 12.008 1 98.19 99 ALA A C 1
ATOM 734 O O . ALA A 1 99 ? 2.936 11.992 12.773 1 98.19 99 ALA A O 1
ATOM 735 N N . CYS A 1 100 ? 3.746 10.18 11.703 1 97.88 100 CYS A N 1
ATOM 736 C CA . CYS A 1 100 ? 5.137 10.367 12.094 1 97.88 100 CYS A CA 1
ATOM 737 C C . CYS A 1 100 ? 5.828 11.375 11.18 1 97.88 100 CYS A C 1
ATOM 739 O O . CYS A 1 100 ? 5.816 11.219 9.961 1 97.88 100 CYS A O 1
ATOM 741 N N . ILE A 1 101 ? 6.441 12.336 11.781 1 98 101 ILE A N 1
ATOM 742 C CA . ILE A 1 101 ? 7.293 13.242 11.016 1 98 101 ILE A CA 1
ATOM 743 C C . ILE A 1 101 ? 8.695 12.641 10.883 1 98 101 ILE A C 1
ATOM 745 O O . ILE A 1 101 ? 9.281 12.195 11.867 1 98 101 ILE A O 1
ATOM 749 N N . ILE A 1 102 ? 9.109 12.609 9.68 1 96.25 102 ILE A N 1
ATOM 750 C CA . ILE A 1 102 ? 10.438 12.062 9.43 1 96.25 102 ILE A CA 1
ATOM 751 C C . ILE A 1 102 ? 11.383 13.172 8.977 1 96.25 102 ILE A C 1
ATOM 753 O O . ILE A 1 102 ? 10.977 14.078 8.242 1 96.25 102 ILE A O 1
ATOM 757 N N . ASN A 1 103 ? 12.633 12.984 9.328 1 93.31 103 ASN A N 1
ATOM 758 C CA . ASN A 1 103 ? 13.641 13.961 8.945 1 93.31 103 ASN A CA 1
ATOM 759 C C . ASN A 1 103 ? 14.086 13.773 7.496 1 93.31 103 ASN A C 1
ATOM 761 O O . ASN A 1 103 ? 13.781 12.75 6.879 1 93.31 103 ASN A O 1
ATOM 765 N N . ARG A 1 104 ? 14.625 14.789 6.809 1 89.12 104 ARG A N 1
ATOM 766 C CA . ARG A 1 104 ? 15.258 14.812 5.492 1 89.12 104 ARG A CA 1
ATOM 767 C C . ARG A 1 104 ? 14.227 14.617 4.387 1 89.12 104 ARG A C 1
ATOM 769 O O . ARG A 1 104 ? 14.578 14.266 3.258 1 89.12 104 ARG A O 1
ATOM 776 N N . CYS A 1 105 ? 12.984 14.578 4.758 1 88.81 105 CYS A N 1
ATOM 777 C CA . CYS A 1 105 ? 11.867 14.656 3.818 1 88.81 105 CYS A CA 1
ATOM 778 C C . CYS A 1 105 ? 11.055 15.93 4.039 1 88.81 105 CYS A C 1
ATOM 780 O O . CYS A 1 105 ? 10.93 16.391 5.172 1 88.81 105 CYS A O 1
ATOM 782 N N . THR A 1 106 ? 10.469 16.406 2.99 1 91.12 106 THR A N 1
ATOM 783 C CA . THR A 1 106 ? 9.852 17.719 3.15 1 91.12 106 THR A CA 1
ATOM 784 C C . THR A 1 106 ? 8.344 17.641 2.91 1 91.12 106 THR A C 1
ATOM 786 O O . THR A 1 106 ? 7.562 17.625 3.859 1 91.12 106 THR A O 1
ATOM 789 N N . GLU A 1 107 ? 7.902 17.297 1.657 1 92.38 107 GLU A N 1
ATOM 790 C CA . GLU A 1 107 ? 6.5 17.484 1.294 1 92.38 107 GLU A CA 1
ATOM 791 C C . GLU A 1 107 ? 5.73 16.172 1.364 1 92.38 107 GLU A C 1
ATOM 793 O O . GLU A 1 107 ? 4.496 16.156 1.336 1 92.38 107 GLU A O 1
ATOM 798 N N . GLU A 1 108 ? 6.375 15.117 1.555 1 92.38 108 GLU A N 1
ATOM 799 C CA . GLU A 1 108 ? 5.734 13.805 1.465 1 92.38 108 GLU A CA 1
ATOM 800 C C . GLU A 1 108 ? 4.645 13.648 2.523 1 92.38 108 GLU A C 1
ATOM 802 O O . GLU A 1 108 ? 4.809 14.094 3.662 1 92.38 108 GLU A O 1
ATOM 807 N N . PHE A 1 109 ? 3.59 13.055 2.158 1 96.69 109 PHE A N 1
ATOM 808 C CA . PHE A 1 109 ? 2.502 12.656 3.043 1 96.69 109 PHE A CA 1
ATOM 809 C C . PHE A 1 109 ? 1.96 11.289 2.65 1 96.69 109 PHE A C 1
ATOM 811 O O . PHE A 1 109 ? 1.204 11.164 1.685 1 96.69 109 PHE A O 1
ATOM 818 N N . LEU A 1 110 ? 2.344 10.328 3.395 1 96 110 LEU A N 1
ATOM 819 C CA . LEU A 1 110 ? 1.969 8.945 3.131 1 96 110 LEU A CA 1
ATOM 820 C C . LEU A 1 110 ? 1.019 8.422 4.203 1 96 110 LEU A C 1
ATOM 822 O O . LEU A 1 110 ? 1.417 8.25 5.359 1 96 110 LEU A O 1
ATOM 826 N N . VAL A 1 111 ? -0.198 8.18 3.828 1 97.62 111 VAL A N 1
ATOM 827 C CA . VAL A 1 111 ? -1.155 7.605 4.766 1 97.62 111 VAL A CA 1
ATOM 828 C C . VAL A 1 111 ? -0.991 6.086 4.809 1 97.62 111 VAL A C 1
ATOM 830 O O . VAL A 1 111 ? -0.859 5.441 3.764 1 97.62 111 VAL A O 1
ATOM 833 N N . GLY A 1 112 ? -0.946 5.617 6.016 1 95.38 112 GLY A N 1
ATOM 834 C CA . GLY A 1 112 ? -0.687 4.199 6.188 1 95.38 112 GLY A CA 1
ATOM 835 C C . GLY A 1 112 ? -1.901 3.424 6.668 1 95.38 112 GLY A C 1
ATOM 836 O O . GLY A 1 112 ? -2.998 3.979 6.77 1 95.38 112 GLY A O 1
ATOM 837 N N . VAL A 1 113 ? -1.618 2.164 6.922 1 95.75 113 VAL A N 1
ATOM 838 C CA . VAL A 1 113 ? -2.639 1.226 7.379 1 95.75 113 VAL A CA 1
ATOM 839 C C . VAL A 1 113 ? -3.156 1.651 8.75 1 95.75 113 VAL A C 1
ATOM 841 O O . VAL A 1 113 ? -4.336 1.464 9.062 1 95.75 113 VAL A O 1
ATOM 844 N N . ASP A 1 114 ? -2.375 2.281 9.547 1 94.06 114 ASP A N 1
ATOM 845 C CA . ASP A 1 114 ? -2.785 2.729 10.875 1 94.06 114 ASP A CA 1
ATOM 846 C C . ASP A 1 114 ? -4.016 3.631 10.797 1 94.06 114 ASP A C 1
ATOM 848 O O . ASP A 1 114 ? -4.965 3.463 11.562 1 94.06 114 ASP A O 1
ATOM 852 N N . PHE A 1 115 ? -3.986 4.547 9.852 1 97.06 115 PHE A N 1
ATOM 853 C CA . PHE A 1 115 ? -5.125 5.438 9.664 1 97.06 115 PHE A CA 1
ATOM 854 C C . PHE A 1 115 ? -6.336 4.664 9.156 1 97.06 115 PHE A C 1
ATOM 856 O O . PHE A 1 115 ? -7.449 4.84 9.664 1 97.06 115 PHE A O 1
ATOM 863 N N . LEU A 1 116 ? -6.125 3.846 8.133 1 97.75 116 LEU A N 1
ATOM 864 C CA . LEU A 1 116 ? -7.215 3.119 7.492 1 97.75 116 LEU A CA 1
ATOM 865 C C . LEU A 1 116 ? -7.902 2.182 8.484 1 97.75 116 LEU A C 1
ATOM 867 O O . LEU A 1 116 ? -9.133 2.096 8.516 1 97.75 116 LEU A O 1
ATOM 871 N N . GLU A 1 117 ? -7.098 1.591 9.266 1 96.38 117 GLU A N 1
ATOM 872 C CA . GLU A 1 117 ? -7.637 0.678 10.266 1 96.38 117 GLU A CA 1
ATOM 873 C C . GLU A 1 117 ? -8.383 1.438 11.359 1 96.38 117 GLU A C 1
ATOM 875 O O . GLU A 1 117 ? -9.508 1.083 11.719 1 96.38 117 GLU A O 1
ATOM 880 N N . LYS A 1 118 ? -7.715 2.42 11.867 1 95.75 118 LYS A N 1
ATOM 881 C CA . LYS A 1 118 ? -8.297 3.199 12.953 1 95.75 118 LYS A CA 1
ATOM 882 C C . LYS A 1 118 ? -9.68 3.732 12.57 1 95.75 118 LYS A C 1
ATOM 884 O O . LYS A 1 118 ? -10.586 3.771 13.406 1 95.75 118 LYS A O 1
ATOM 889 N N . HIS A 1 119 ? -9.852 4.137 11.383 1 98 119 HIS A N 1
ATOM 890 C CA . HIS A 1 119 ? -11.086 4.785 10.953 1 98 119 HIS A CA 1
ATOM 891 C C . HIS A 1 119 ? -12.023 3.791 10.266 1 98 119 HIS A C 1
ATOM 893 O O . HIS A 1 119 ? -13.062 4.176 9.727 1 98 119 HIS A O 1
ATOM 899 N N . ARG A 1 120 ? -11.57 2.535 10.172 1 97.81 120 ARG A N 1
ATOM 900 C CA . ARG A 1 120 ? -12.352 1.532 9.461 1 97.81 120 ARG A CA 1
ATOM 901 C C . ARG A 1 120 ? -12.695 2.006 8.047 1 97.81 120 ARG A C 1
ATOM 903 O O . ARG A 1 120 ? -13.852 1.921 7.621 1 97.81 120 ARG A O 1
ATOM 910 N N . ALA A 1 121 ? -11.727 2.52 7.387 1 98.56 121 ALA A N 1
ATOM 911 C CA . ALA A 1 121 ? -11.93 3.172 6.098 1 98.56 121 ALA A CA 1
ATOM 912 C C . ALA A 1 121 ? -12.156 2.145 4.992 1 98.56 121 ALA A C 1
ATOM 914 O O . ALA A 1 121 ? -11.75 0.987 5.121 1 98.56 121 ALA A O 1
ATOM 915 N N . SER A 1 122 ? -12.828 2.637 3.949 1 98.5 122 SER A N 1
ATOM 916 C CA . SER A 1 122 ? -13 1.874 2.717 1 98.5 122 SER A CA 1
ATOM 917 C C . SER A 1 122 ? -12.305 2.555 1.543 1 98.5 122 SER A C 1
ATOM 919 O O . SER A 1 122 ? -12.461 3.762 1.34 1 98.5 122 SER A O 1
ATOM 921 N N . LEU A 1 123 ? -11.492 1.805 0.903 1 98.44 123 LEU A N 1
ATOM 922 C CA . LEU A 1 123 ? -10.906 2.215 -0.368 1 98.44 123 LEU A CA 1
ATOM 923 C C . LEU A 1 123 ? -11.617 1.543 -1.538 1 98.44 123 LEU A C 1
ATOM 925 O O . LEU A 1 123 ? -11.664 0.313 -1.615 1 98.44 123 LEU A O 1
ATOM 929 N N . ASP A 1 124 ? -12.148 2.354 -2.387 1 98.44 124 ASP A N 1
ATOM 930 C CA . ASP A 1 124 ? -12.938 1.83 -3.494 1 98.44 124 ASP A CA 1
ATOM 931 C C . ASP A 1 124 ? -12.375 2.289 -4.84 1 98.44 124 ASP A C 1
ATOM 933 O O . ASP A 1 124 ? -12.43 3.477 -5.164 1 98.44 124 ASP A O 1
ATOM 937 N N . PHE A 1 125 ? -11.977 1.351 -5.688 1 98.06 125 PHE A N 1
ATOM 938 C CA . PHE A 1 125 ? -11.344 1.673 -6.965 1 98.06 125 PHE A CA 1
ATOM 939 C C . PHE A 1 125 ? -12.391 1.809 -8.062 1 98.06 125 PHE A C 1
ATOM 941 O O . PHE A 1 125 ? -12.078 2.207 -9.188 1 98.06 125 PHE A O 1
ATOM 948 N N . ASN A 1 126 ? -13.602 1.477 -7.66 1 97.5 126 ASN A N 1
ATOM 949 C CA . ASN A 1 126 ? -14.688 1.777 -8.586 1 97.5 126 ASN A CA 1
ATOM 950 C C . ASN A 1 126 ? -15.023 3.266 -8.586 1 97.5 126 ASN A C 1
ATOM 952 O O . ASN A 1 126 ? -15.133 3.881 -9.648 1 97.5 126 ASN A O 1
ATOM 956 N N . SER A 1 127 ? -15.164 3.834 -7.441 1 97.56 127 SER A N 1
ATOM 957 C CA . SER A 1 127 ? -15.484 5.25 -7.305 1 97.56 127 SER A CA 1
ATOM 958 C C . SER A 1 127 ? -14.227 6.09 -7.141 1 97.56 127 SER A C 1
ATOM 960 O O . SER A 1 127 ? -14.281 7.32 -7.184 1 97.56 127 SER A O 1
ATOM 962 N N . ASN A 1 128 ? -13.133 5.461 -6.965 1 97.88 128 ASN A N 1
ATOM 963 C CA . ASN A 1 128 ? -11.852 6.109 -6.711 1 97.88 128 ASN A CA 1
ATOM 964 C C . ASN A 1 128 ? -11.93 7.055 -5.516 1 97.88 128 ASN A C 1
ATOM 966 O O . ASN A 1 128 ? -11.648 8.25 -5.641 1 97.88 128 ASN A O 1
ATOM 970 N N . GLU A 1 129 ? -12.203 6.406 -4.375 1 98.5 129 GLU A N 1
ATOM 971 C CA . GLU A 1 129 ? -12.336 7.215 -3.164 1 98.5 129 GLU A CA 1
ATOM 972 C C . GLU A 1 129 ? -11.984 6.406 -1.919 1 98.5 129 GLU A C 1
ATOM 974 O O . GLU A 1 129 ? -12.133 5.184 -1.903 1 98.5 129 GLU A O 1
ATOM 979 N N . VAL A 1 130 ? -11.484 7.102 -0.951 1 98.56 130 VAL A N 1
ATOM 980 C CA . VAL A 1 130 ? -11.438 6.609 0.422 1 98.56 130 VAL A CA 1
ATOM 981 C C . VAL A 1 130 ? -12.602 7.188 1.223 1 98.56 130 VAL A C 1
ATOM 983 O O . VAL A 1 130 ? -12.875 8.391 1.15 1 98.56 130 VAL A O 1
ATOM 986 N N . SER A 1 131 ? -13.266 6.379 1.947 1 98.62 131 SER A N 1
ATOM 987 C CA . SER A 1 131 ? -14.375 6.879 2.76 1 98.62 131 SER A CA 1
ATOM 988 C C . SER A 1 131 ? -14.344 6.277 4.16 1 98.62 131 SER A C 1
ATOM 990 O O . SER A 1 131 ? -13.883 5.148 4.348 1 98.62 131 SER A O 1
ATOM 992 N N . TYR A 1 132 ? -14.742 7.02 5.055 1 98.44 132 TYR A N 1
ATOM 993 C CA . TYR A 1 132 ? -14.875 6.59 6.441 1 98.44 132 TYR A CA 1
ATOM 994 C C . TYR A 1 132 ? -15.859 7.477 7.195 1 98.44 132 TYR A C 1
ATOM 996 O O . TYR A 1 132 ? -16.375 8.453 6.645 1 98.44 132 TYR A O 1
ATOM 1004 N N . VAL A 1 133 ? -16.156 7.078 8.414 1 97.88 133 VAL A N 1
ATOM 1005 C CA . VAL A 1 133 ? -17.109 7.82 9.234 1 97.88 133 VAL A CA 1
ATOM 1006 C C . VAL A 1 133 ? -16.422 8.352 10.484 1 97.88 133 VAL A C 1
ATOM 1008 O O . VAL A 1 133 ? -15.695 7.609 11.164 1 97.88 133 VAL A O 1
ATOM 1011 N N . VAL A 1 134 ? -16.609 9.594 10.68 1 95.31 134 VAL A N 1
ATOM 1012 C CA . VAL A 1 134 ? -16.125 10.227 11.906 1 95.31 134 VAL A CA 1
ATOM 1013 C C . VAL A 1 134 ? -17.234 11.086 12.508 1 95.31 134 VAL A C 1
ATOM 1015 O O . VAL A 1 134 ? -17.844 11.906 11.812 1 95.31 134 VAL A O 1
ATOM 1018 N N . HIS A 1 135 ? -17.547 10.883 13.836 1 93.5 135 HIS A N 1
ATOM 1019 C CA . HIS A 1 135 ? -18.594 11.625 14.523 1 93.5 135 HIS A CA 1
ATOM 1020 C C . HIS A 1 135 ? -19.906 11.578 13.75 1 93.5 135 HIS A C 1
ATOM 1022 O O . HIS A 1 135 ? -20.547 12.609 13.547 1 93.5 135 HIS A O 1
ATOM 1028 N N . ASN A 1 136 ? -20.188 10.438 13.195 1 94.25 136 ASN A N 1
ATOM 1029 C CA . ASN A 1 136 ? -21.438 10.133 12.516 1 94.25 136 ASN A CA 1
ATOM 1030 C C . ASN A 1 136 ? -21.562 10.883 11.195 1 94.25 136 ASN A C 1
ATOM 1032 O O . ASN A 1 136 ? -22.672 11.133 10.719 1 94.25 136 ASN A O 1
ATOM 1036 N N . ARG A 1 137 ? -20.5 11.312 10.664 1 95.69 137 ARG A N 1
ATOM 1037 C CA . ARG A 1 137 ? -20.469 11.953 9.352 1 95.69 137 ARG A CA 1
ATOM 1038 C C . ARG A 1 137 ? -19.562 11.195 8.391 1 95.69 137 ARG A C 1
ATOM 1040 O O . ARG A 1 137 ? -18.469 10.758 8.781 1 95.69 137 ARG A O 1
ATOM 1047 N N . TRP A 1 138 ? -20.062 11.094 7.176 1 96.69 138 TRP A N 1
ATOM 1048 C CA . TRP A 1 138 ? -19.25 10.477 6.133 1 96.69 138 TRP A CA 1
ATOM 1049 C C . TRP A 1 138 ? -18.203 11.445 5.609 1 96.69 138 TRP A C 1
ATOM 1051 O O . TRP A 1 138 ? -18.516 12.609 5.336 1 96.69 138 TRP A O 1
ATOM 1061 N N . VAL A 1 139 ? -17.016 10.992 5.578 1 98.44 139 VAL A N 1
ATOM 1062 C CA . VAL A 1 139 ? -15.914 11.711 4.934 1 98.44 139 VAL A CA 1
ATOM 1063 C C . VAL A 1 139 ? -15.492 10.969 3.668 1 98.44 139 VAL A C 1
ATOM 1065 O O . VAL A 1 139 ? -15.281 9.758 3.689 1 98.44 139 VAL A O 1
ATOM 1068 N N . ILE A 1 140 ? -15.445 11.719 2.531 1 98.44 140 ILE A N 1
ATOM 1069 C CA . ILE A 1 140 ? -15.094 11.125 1.25 1 98.44 140 ILE A CA 1
ATOM 1070 C C . ILE A 1 140 ? -13.859 11.82 0.678 1 98.44 140 ILE A C 1
ATOM 1072 O O . ILE A 1 140 ? -13.859 13.039 0.488 1 98.44 140 ILE A O 1
ATOM 1076 N N . ILE A 1 141 ? -12.812 11.039 0.417 1 98.31 141 ILE A N 1
ATOM 1077 C CA . ILE A 1 141 ? -11.578 11.547 -0.17 1 98.31 141 ILE A CA 1
ATOM 1078 C C . ILE A 1 141 ? -11.383 10.953 -1.562 1 98.31 141 ILE A C 1
ATOM 1080 O O . ILE A 1 141 ? -10.922 9.82 -1.697 1 98.31 141 ILE A O 1
ATOM 1084 N N . PRO A 1 142 ? -11.727 11.719 -2.553 1 98 142 PRO A N 1
ATOM 1085 C CA . PRO A 1 142 ? -11.469 11.203 -3.898 1 98 142 PRO A CA 1
ATOM 1086 C C . PRO A 1 142 ? -9.984 11.109 -4.219 1 98 142 PRO A C 1
ATOM 1088 O O . PRO A 1 142 ? -9.18 11.867 -3.674 1 98 142 PRO A O 1
ATOM 1091 N N . PHE A 1 143 ? -9.617 10.094 -5.035 1 97.5 143 PHE A N 1
ATOM 1092 C CA . PHE A 1 143 ? -8.219 9.984 -5.457 1 97.5 143 PHE A CA 1
ATOM 1093 C C . PHE A 1 143 ? -8.125 9.672 -6.945 1 97.5 143 PHE A C 1
ATOM 1095 O O . PHE A 1 143 ? -9.133 9.359 -7.586 1 97.5 143 PHE A O 1
ATOM 1102 N N . ARG A 1 144 ? -6.898 9.852 -7.484 1 94.69 144 ARG A N 1
ATOM 1103 C CA . ARG A 1 144 ? -6.547 9.453 -8.844 1 94.69 144 ARG A CA 1
ATOM 1104 C C . ARG A 1 144 ? -5.309 8.562 -8.852 1 94.69 144 ARG A C 1
ATOM 1106 O O . ARG A 1 144 ? -4.492 8.625 -7.93 1 94.69 144 ARG A O 1
ATOM 1113 N N . THR A 1 145 ? -5.336 7.648 -9.773 1 90.12 145 THR A N 1
ATOM 1114 C CA . THR A 1 145 ? -4.141 6.844 -10 1 90.12 145 THR A CA 1
ATOM 1115 C C . THR A 1 145 ? -3.482 7.203 -11.328 1 90.12 145 THR A C 1
ATOM 1117 O O . THR A 1 145 ? -4.168 7.441 -12.32 1 90.12 145 THR A O 1
ATOM 1120 N N . GLU A 1 146 ? -2.279 7.707 -11.273 1 74.88 146 GLU A N 1
ATOM 1121 C CA . GLU A 1 146 ? -1.622 8.094 -12.516 1 74.88 146 GLU A CA 1
ATOM 1122 C C . GLU A 1 146 ? -0.953 6.891 -13.18 1 74.88 146 GLU A C 1
ATOM 1124 O O . GLU A 1 146 ? -0.517 5.961 -12.492 1 74.88 146 GLU A O 1
ATOM 1129 N N . GLY A 1 147 ? -1.137 6.836 -14.477 1 64.12 147 GLY A N 1
ATOM 1130 C CA . GLY A 1 147 ? -0.574 5.758 -15.266 1 64.12 147 GLY A CA 1
ATOM 1131 C C . GLY A 1 147 ? 0.94 5.695 -15.203 1 64.12 147 GLY A C 1
ATOM 1132 O O . GLY A 1 147 ? 1.573 6.52 -14.547 1 64.12 147 GLY A O 1
ATOM 1133 N N . GLY A 1 148 ? 1.486 4.578 -15.602 1 58.62 148 GLY A N 1
ATOM 1134 C CA . GLY A 1 148 ? 2.91 4.285 -15.648 1 58.62 148 GLY A CA 1
ATOM 1135 C C . GLY A 1 148 ? 3.697 5.281 -16.484 1 58.62 148 GLY A C 1
ATOM 1136 O O . GLY A 1 148 ? 3.184 5.82 -17.469 1 58.62 148 GLY A O 1
ATOM 1137 N N . ASP A 1 149 ? 4.637 5.957 -15.836 1 58.41 149 ASP A N 1
ATOM 1138 C CA . ASP A 1 149 ? 5.453 6.949 -16.531 1 58.41 149 ASP A CA 1
ATOM 1139 C C . ASP A 1 149 ? 6.477 6.277 -17.438 1 58.41 149 ASP A C 1
ATOM 1141 O O . ASP A 1 149 ? 7.418 6.922 -17.906 1 58.41 149 ASP A O 1
ATOM 1145 N N . GLY A 1 150 ? 6.191 5.016 -17.703 1 66.88 150 GLY A N 1
ATOM 1146 C CA . GLY A 1 150 ? 7.164 4.379 -18.578 1 66.88 150 GLY A CA 1
ATOM 1147 C C . GLY A 1 150 ? 8.445 3.994 -17.859 1 66.88 150 GLY A C 1
ATOM 1148 O O . GLY A 1 150 ? 9.445 3.672 -18.5 1 66.88 150 GLY A O 1
ATOM 1149 N N . ALA A 1 151 ? 8.461 4.152 -16.531 1 73.12 151 ALA A N 1
ATOM 1150 C CA . ALA A 1 151 ? 9.672 3.789 -15.797 1 73.12 151 ALA A CA 1
ATOM 1151 C C . ALA A 1 151 ? 10.008 2.314 -15.992 1 73.12 151 ALA A C 1
ATOM 1153 O O . ALA A 1 151 ? 9.117 1.465 -16.031 1 73.12 151 ALA A O 1
ATOM 1154 N N . LYS A 1 152 ? 11.32 2.129 -16.062 1 83.81 152 LYS A N 1
ATOM 1155 C CA . LYS A 1 152 ? 11.805 0.763 -16.25 1 83.81 152 LYS A CA 1
ATOM 1156 C C . LYS A 1 152 ? 11.883 0.018 -14.914 1 83.81 152 LYS A C 1
ATOM 1158 O O . LYS A 1 152 ? 11.938 -1.213 -14.891 1 83.81 152 LYS A O 1
ATOM 1163 N N . VAL A 1 153 ? 12.016 0.798 -13.836 1 86.38 153 VAL A N 1
ATOM 1164 C CA . VAL A 1 153 ? 12.109 0.201 -12.508 1 86.38 153 VAL A CA 1
ATOM 1165 C C . VAL A 1 153 ? 10.93 0.662 -11.648 1 86.38 153 VAL A C 1
ATOM 1167 O O . VAL A 1 153 ? 10.672 1.862 -11.531 1 86.38 153 VAL A O 1
ATOM 1170 N N . ALA A 1 154 ? 10.18 -0.344 -11.086 1 88.12 154 ALA A N 1
ATOM 1171 C CA . ALA A 1 154 ? 9.047 -0.014 -10.227 1 88.12 154 ALA A CA 1
ATOM 1172 C C . ALA A 1 154 ? 9.406 -0.176 -8.75 1 88.12 154 ALA A C 1
ATOM 1174 O O . ALA A 1 154 ? 10.133 -1.099 -8.383 1 88.12 154 ALA A O 1
ATOM 1175 N N . SER A 1 155 ? 8.891 0.699 -7.941 1 85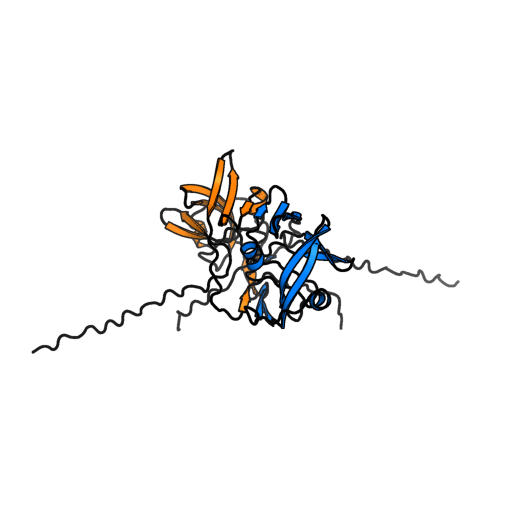.5 155 SER A N 1
ATOM 1176 C CA . SER A 1 155 ? 9.047 0.605 -6.496 1 85.5 155 SER A CA 1
ATOM 1177 C C . SER A 1 155 ? 8.039 -0.363 -5.891 1 85.5 155 SER A C 1
ATOM 1179 O O . SER A 1 155 ? 6.848 -0.302 -6.203 1 85.5 155 SER A O 1
ATOM 1181 N N . VAL A 1 156 ? 8.578 -1.307 -5.109 1 85.81 156 VAL A N 1
ATOM 1182 C CA . VAL A 1 156 ? 7.695 -2.271 -4.469 1 85.81 156 VAL A CA 1
ATOM 1183 C C . VAL A 1 156 ? 8.102 -2.447 -3.004 1 85.81 156 VAL A C 1
ATOM 1185 O O . VAL A 1 156 ? 9.266 -2.279 -2.652 1 85.81 156 VAL A O 1
ATOM 1188 N N . ARG A 1 157 ? 7.105 -2.785 -2.168 1 83.94 157 ARG A N 1
ATOM 1189 C CA . ARG A 1 157 ? 7.363 -2.992 -0.747 1 83.94 157 ARG A CA 1
ATOM 1190 C C . ARG A 1 157 ? 7.891 -4.398 -0.485 1 83.94 157 ARG A C 1
ATOM 1192 O O . ARG A 1 157 ? 7.297 -5.152 0.292 1 83.94 157 ARG A O 1
ATOM 1199 N N . LEU A 1 158 ? 8.938 -4.699 -1.104 1 77.5 158 LEU A N 1
ATOM 1200 C CA . LEU A 1 158 ? 9.688 -5.914 -0.805 1 77.5 158 LEU A CA 1
ATOM 1201 C C . LEU A 1 158 ? 10.734 -5.656 0.276 1 77.5 158 LEU A C 1
ATOM 1203 O O . LEU A 1 158 ? 11.445 -4.652 0.226 1 77.5 158 LEU A O 1
ATOM 1207 N N . VAL A 1 159 ? 10.633 -6.473 1.317 1 75.81 159 VAL A N 1
ATOM 1208 C CA . VAL A 1 159 ? 11.594 -6.348 2.41 1 75.81 159 VAL A CA 1
ATOM 1209 C C . VAL A 1 159 ? 12.5 -7.574 2.445 1 75.81 159 VAL A C 1
ATOM 1211 O O . VAL A 1 159 ? 12.047 -8.695 2.209 1 75.81 159 VAL A O 1
ATOM 1214 N N . LYS A 1 160 ? 13.844 -7.328 2.662 1 67 160 LYS A N 1
ATOM 1215 C CA . LYS A 1 160 ? 14.781 -8.445 2.793 1 67 160 LYS A CA 1
ATOM 1216 C C . LYS A 1 160 ? 14.469 -9.273 4.035 1 67 160 LYS A C 1
ATOM 1218 O O . LYS A 1 160 ? 14.242 -8.727 5.117 1 67 160 LYS A O 1
ATOM 1223 N N . ARG A 1 161 ? 14.164 -10.586 3.801 1 60.69 161 ARG A N 1
ATOM 1224 C CA . ARG A 1 161 ? 14.055 -11.477 4.949 1 60.69 161 ARG A CA 1
ATOM 1225 C C . ARG A 1 161 ? 15.414 -12.031 5.352 1 60.69 161 ARG A C 1
ATOM 1227 O O . ARG A 1 161 ? 16.203 -12.453 4.5 1 60.69 161 ARG A O 1
ATOM 1234 N N . TYR A 1 162 ? 16.078 -11.516 6.34 1 46.16 162 TYR A N 1
ATOM 1235 C CA . TYR A 1 162 ? 17.359 -12.062 6.777 1 46.16 162 TYR A CA 1
ATOM 1236 C C . TYR A 1 162 ? 17.188 -13.469 7.328 1 46.16 162 TYR A C 1
ATOM 1238 O O . TYR A 1 162 ? 16.297 -13.719 8.164 1 46.16 162 TYR A O 1
ATOM 1246 N N . SER A 1 163 ? 17.391 -14.453 6.516 1 39.62 163 SER A N 1
ATOM 1247 C CA . SER A 1 163 ? 17.531 -15.781 7.105 1 39.62 163 SER A CA 1
ATOM 1248 C C . SER A 1 163 ? 18.703 -15.828 8.078 1 39.62 163 SER A C 1
ATOM 1250 O O . SER A 1 163 ? 19.828 -15.477 7.715 1 39.62 163 SER A O 1
ATOM 1252 N N . TRP A 1 164 ? 18.578 -15.711 9.32 1 36.09 164 TRP A N 1
ATOM 1253 C CA . TRP A 1 164 ? 19.609 -15.992 10.305 1 36.09 164 TRP A CA 1
ATOM 1254 C C . TRP A 1 164 ? 20.297 -17.328 10.016 1 36.09 164 TRP A C 1
ATOM 1256 O O . TRP A 1 164 ? 21.125 -17.781 10.805 1 36.09 164 TRP A O 1
ATOM 1266 N N . GLY A 1 165 ? 19.828 -18.266 9.367 1 31.16 165 GLY A N 1
ATOM 1267 C CA . GLY A 1 165 ? 20.484 -19.547 9.531 1 31.16 165 GLY A CA 1
ATOM 1268 C C . GLY A 1 165 ? 21.891 -19.578 8.93 1 31.16 165 GLY A C 1
ATOM 1269 O O . GLY A 1 165 ? 22.719 -20.391 9.336 1 31.16 165 GLY A O 1
ATOM 1270 N N . ALA A 1 166 ? 22.234 -19.438 7.598 1 31.7 166 ALA A N 1
ATOM 1271 C CA . ALA A 1 166 ? 23.406 -20.219 7.207 1 31.7 166 ALA A CA 1
ATOM 1272 C C . ALA A 1 166 ? 24.688 -19.609 7.777 1 31.7 166 ALA A C 1
ATOM 1274 O O . ALA A 1 166 ? 25.078 -18.5 7.402 1 31.7 166 ALA A O 1
ATOM 1275 N N . ALA A 1 167 ? 24.969 -19.672 8.984 1 26.75 167 ALA A N 1
ATOM 1276 C CA . ALA A 1 167 ? 26.344 -19.875 9.438 1 26.75 167 ALA A CA 1
ATOM 1277 C C . ALA A 1 167 ? 27.156 -20.641 8.383 1 26.75 167 ALA A C 1
ATOM 1279 O O . ALA A 1 167 ? 26.781 -21.75 7.992 1 26.75 167 ALA A O 1
ATOM 1280 N N . GLN A 1 168 ? 27.875 -19.922 7.445 1 24.22 168 GLN A N 1
ATOM 1281 C CA . GLN A 1 168 ? 29.141 -20.609 7.203 1 24.22 168 GLN A CA 1
ATOM 1282 C C . GLN A 1 168 ? 29.938 -20.781 8.5 1 24.22 168 GLN A C 1
ATOM 1284 O O . GLN A 1 168 ? 29.938 -19.891 9.352 1 24.22 168 GLN A O 1
ATOM 1289 N N . MET B 1 1 ? 23.438 -52.219 35.438 1 26.91 1 MET B N 1
ATOM 1290 C CA . MET B 1 1 ? 22.547 -51.094 35.719 1 26.91 1 MET B CA 1
ATOM 1291 C C . MET B 1 1 ? 22.734 -49.969 34.688 1 26.91 1 MET B C 1
ATOM 1293 O O . MET B 1 1 ? 23.719 -49.219 34.75 1 26.91 1 MET B O 1
ATOM 1297 N N . GLU B 1 2 ? 22.531 -50.188 33.406 1 28.83 2 GLU B N 1
ATOM 1298 C CA . GLU B 1 2 ? 22.828 -49.344 32.25 1 28.83 2 GLU B CA 1
ATOM 1299 C C . GLU B 1 2 ? 22.062 -48.031 32.312 1 28.83 2 GLU B C 1
ATOM 1301 O O . GLU B 1 2 ? 20.844 -48.031 32.5 1 28.83 2 GLU B O 1
ATOM 1306 N N . THR B 1 3 ? 22.719 -47.031 32.844 1 34.19 3 THR B N 1
ATOM 1307 C CA . THR B 1 3 ? 22.094 -45.719 32.938 1 34.19 3 THR B CA 1
ATOM 1308 C C . THR B 1 3 ? 21.469 -45.312 31.594 1 34.19 3 THR B C 1
ATOM 1310 O O . THR B 1 3 ? 22.125 -45.406 30.562 1 34.19 3 THR B O 1
ATOM 1313 N N . PRO B 1 4 ? 20.125 -45.312 31.609 1 31.44 4 PRO B N 1
ATOM 1314 C CA . PRO B 1 4 ? 19.438 -44.969 30.359 1 31.44 4 PRO B CA 1
ATOM 1315 C C . PRO B 1 4 ? 19.922 -43.656 29.766 1 31.44 4 PRO B C 1
ATOM 1317 O O . PRO B 1 4 ? 20.25 -42.719 30.516 1 31.44 4 PRO B O 1
ATOM 1320 N N . ALA B 1 5 ? 20.703 -43.781 28.703 1 32.69 5 ALA B N 1
ATOM 1321 C CA . ALA B 1 5 ? 21.172 -42.625 27.969 1 32.69 5 ALA B CA 1
ATOM 1322 C C . ALA B 1 5 ? 20.062 -41.594 27.766 1 32.69 5 ALA B C 1
ATOM 1324 O O . ALA B 1 5 ? 18.969 -41.969 27.312 1 32.69 5 ALA B O 1
ATOM 1325 N N . VAL B 1 6 ? 19.906 -40.719 28.688 1 30.33 6 VAL B N 1
ATOM 1326 C CA . VAL B 1 6 ? 18.938 -39.625 28.562 1 30.33 6 VAL B CA 1
ATOM 1327 C C . VAL B 1 6 ? 19.094 -38.938 27.188 1 30.33 6 VAL B C 1
ATOM 1329 O O . VAL B 1 6 ? 20.203 -38.531 26.828 1 30.33 6 VAL B O 1
ATOM 1332 N N . PRO B 1 7 ? 18.391 -39.438 26.156 1 25.3 7 PRO B N 1
ATOM 1333 C CA . PRO B 1 7 ? 18.609 -38.812 24.859 1 25.3 7 PRO B CA 1
ATOM 1334 C C . PRO B 1 7 ? 18.422 -37.312 24.891 1 25.3 7 PRO B C 1
ATOM 1336 O O . PRO B 1 7 ? 17.453 -36.812 25.469 1 25.3 7 PRO B O 1
ATOM 1339 N N . THR B 1 8 ? 19.422 -36.531 25.172 1 25.2 8 THR B N 1
ATOM 1340 C CA . THR B 1 8 ? 19.438 -35.062 25.219 1 25.2 8 THR B CA 1
ATOM 1341 C C . THR B 1 8 ? 18.984 -34.469 23.875 1 25.2 8 THR B C 1
ATOM 1343 O O . THR B 1 8 ? 19.797 -34.312 22.953 1 25.2 8 THR B O 1
ATOM 1346 N N . SER B 1 9 ? 18.125 -35.188 23.141 1 22.36 9 SER B N 1
ATOM 1347 C CA . SER B 1 9 ? 17.844 -34.531 21.875 1 22.36 9 SER B CA 1
ATOM 1348 C C . SER B 1 9 ? 17.328 -33.125 22.062 1 22.36 9 SER B C 1
ATOM 1350 O O . SER B 1 9 ? 16.312 -32.906 22.734 1 22.36 9 SER B O 1
ATOM 1352 N N . ILE B 1 10 ? 18.234 -32.188 22.406 1 22.73 10 ILE B N 1
ATOM 1353 C CA . ILE B 1 10 ? 17.859 -30.781 22.406 1 22.73 10 ILE B CA 1
ATOM 1354 C C . ILE B 1 10 ? 17.141 -30.438 21.109 1 22.73 10 ILE B C 1
ATOM 1356 O O . ILE B 1 10 ? 17.734 -30.484 20.031 1 22.73 10 ILE B O 1
ATOM 1360 N N . ARG B 1 11 ? 15.977 -30.938 20.922 1 24.78 11 ARG B N 1
ATOM 1361 C CA . ARG B 1 11 ? 15.156 -30.531 19.781 1 24.78 11 ARG B CA 1
ATOM 1362 C C . ARG B 1 11 ? 15.234 -29.031 19.547 1 24.78 11 ARG B C 1
ATOM 1364 O O . ARG B 1 11 ? 14.922 -28.234 20.453 1 24.78 11 ARG B O 1
ATOM 1371 N N . ALA B 1 12 ? 16.25 -28.578 18.828 1 25.48 12 ALA B N 1
ATOM 1372 C CA . ALA B 1 12 ? 16.391 -27.203 18.391 1 25.48 12 ALA B CA 1
ATOM 1373 C C . ALA B 1 12 ? 15.047 -26.641 17.922 1 25.48 12 ALA B C 1
ATOM 1375 O O . ALA B 1 12 ? 14.43 -27.156 17 1 25.48 12 ALA B O 1
ATOM 1376 N N . THR B 1 13 ? 14.125 -26.391 18.828 1 25.12 13 THR B N 1
ATOM 1377 C CA . THR B 1 13 ? 12.914 -25.609 18.562 1 25.12 13 THR B CA 1
ATOM 1378 C C . THR B 1 13 ? 13.203 -24.5 17.562 1 25.12 13 THR B C 1
ATOM 1380 O O . THR B 1 13 ? 13.977 -23.578 17.844 1 25.12 13 THR B O 1
ATOM 1383 N N . THR B 1 14 ? 13.484 -24.891 16.406 1 24.98 14 THR B N 1
ATOM 1384 C CA . THR B 1 14 ? 13.586 -23.891 15.344 1 24.98 14 THR B CA 1
ATOM 1385 C C . THR B 1 14 ? 12.547 -22.781 15.539 1 24.98 14 THR B C 1
ATOM 1387 O O . THR B 1 14 ? 11.344 -23.047 15.477 1 24.98 14 THR B O 1
ATOM 1390 N N . ALA B 1 15 ? 12.688 -21.938 16.531 1 25.3 15 ALA B N 1
ATOM 1391 C CA . ALA B 1 15 ? 11.875 -20.75 16.703 1 25.3 15 ALA B CA 1
ATOM 1392 C C . ALA B 1 15 ? 11.383 -20.219 15.359 1 25.3 15 ALA B C 1
ATOM 1394 O O . ALA B 1 15 ? 12.188 -19.875 14.492 1 25.3 15 ALA B O 1
ATOM 1395 N N . ALA B 1 16 ? 10.438 -20.781 14.805 1 27.11 16 ALA B N 1
ATOM 1396 C CA . ALA B 1 16 ? 9.648 -20.266 13.688 1 27.11 16 ALA B CA 1
ATOM 1397 C C . ALA B 1 16 ? 9.656 -18.734 13.672 1 27.11 16 ALA B C 1
ATOM 1399 O O . ALA B 1 16 ? 9.266 -18.094 14.656 1 27.11 16 ALA B O 1
ATOM 1400 N N . ARG B 1 17 ? 10.719 -18.141 13.297 1 28.48 17 ARG B N 1
ATOM 1401 C CA . ARG B 1 17 ? 10.891 -16.703 13.117 1 28.48 17 ARG B CA 1
ATOM 1402 C C . ARG B 1 17 ? 9.562 -16.031 12.797 1 28.48 17 ARG B C 1
ATOM 1404 O O . ARG B 1 17 ? 9.016 -16.219 11.703 1 28.48 17 ARG B O 1
ATOM 1411 N N . VAL B 1 18 ? 8.641 -16.094 13.547 1 30.83 18 VAL B N 1
ATOM 1412 C CA . VAL B 1 18 ? 7.457 -15.25 13.406 1 30.83 18 VAL B CA 1
ATOM 1413 C C . VAL B 1 18 ? 7.844 -13.906 12.789 1 30.83 18 VAL B C 1
ATOM 1415 O O . VAL B 1 18 ? 8.57 -13.117 13.406 1 30.83 18 VAL B O 1
ATOM 1418 N N . ALA B 1 19 ? 8.242 -13.688 11.5 1 37.03 19 ALA B N 1
ATOM 1419 C CA . ALA B 1 19 ? 8.484 -12.445 10.766 1 37.03 19 ALA B CA 1
ATOM 1420 C C . ALA B 1 19 ? 7.668 -11.297 11.352 1 37.03 19 ALA B C 1
ATOM 1422 O O . ALA B 1 19 ? 6.48 -11.461 11.641 1 37.03 19 ALA B O 1
ATOM 1423 N N . ALA B 1 20 ? 8.102 -10.531 12.188 1 39.91 20 ALA B N 1
ATOM 1424 C CA . ALA B 1 20 ? 7.449 -9.32 12.672 1 39.91 20 ALA B CA 1
ATOM 1425 C C . ALA B 1 20 ? 6.445 -8.797 11.648 1 39.91 20 ALA B C 1
ATOM 1427 O O . ALA B 1 20 ? 6.742 -8.727 10.461 1 39.91 20 ALA B O 1
ATOM 1428 N N . GLY B 1 21 ? 5.203 -8.938 11.938 1 58.06 21 GLY B N 1
ATOM 1429 C CA . GLY B 1 21 ? 4.137 -8.5 11.047 1 58.06 21 GLY B CA 1
ATOM 1430 C C . GLY B 1 21 ? 4.41 -7.16 10.398 1 58.06 21 GLY B C 1
ATOM 1431 O O . GLY B 1 21 ? 4.898 -6.234 11.055 1 58.06 21 GLY B O 1
ATOM 1432 N N . ASP B 1 22 ? 4.457 -7.027 9.086 1 75.38 22 ASP B N 1
ATOM 1433 C CA . ASP B 1 22 ? 4.746 -5.812 8.328 1 75.38 22 ASP B CA 1
ATOM 1434 C C . ASP B 1 22 ? 3.572 -4.84 8.383 1 75.38 22 ASP B C 1
ATOM 1436 O O . ASP B 1 22 ? 3.656 -3.727 7.855 1 75.38 22 ASP B O 1
ATOM 1440 N N . GLY B 1 23 ? 2.51 -5.219 9.133 1 84.06 23 GLY B N 1
ATOM 1441 C CA . GLY B 1 23 ? 1.366 -4.352 9.359 1 84.06 23 GLY B CA 1
ATOM 1442 C C . GLY B 1 23 ? 0.444 -4.25 8.164 1 84.06 23 GLY B C 1
ATOM 1443 O O . GLY B 1 23 ? -0.603 -3.604 8.227 1 84.06 23 GLY B O 1
ATOM 1444 N N . LEU B 1 24 ? 0.814 -4.984 7.125 1 91.31 24 LEU B N 1
ATOM 1445 C CA . LEU B 1 24 ? 0 -4.918 5.914 1 91.31 24 LEU B CA 1
ATOM 1446 C C . LEU B 1 24 ? -1.112 -5.957 5.949 1 91.31 24 LEU B C 1
ATOM 1448 O O . LEU B 1 24 ? -0.972 -7.004 6.594 1 91.31 24 LEU B O 1
ATOM 1452 N N . PRO B 1 25 ? -2.248 -5.602 5.25 1 94.88 25 PRO B N 1
ATOM 1453 C CA . PRO B 1 25 ? -3.258 -6.648 5.086 1 94.88 25 PRO B CA 1
ATOM 1454 C C . PRO B 1 25 ? -2.678 -7.945 4.52 1 94.88 25 PRO B C 1
ATOM 1456 O O . PRO B 1 25 ? -1.878 -7.91 3.582 1 94.88 25 PRO B O 1
ATOM 1459 N N . THR B 1 26 ? -3.025 -9.039 5.18 1 95.56 26 THR B N 1
ATOM 1460 C CA . THR B 1 26 ? -2.549 -10.359 4.781 1 95.56 26 THR B CA 1
ATOM 1461 C C . THR B 1 26 ? -3.705 -11.352 4.691 1 95.56 26 THR B C 1
ATOM 1463 O O . THR B 1 26 ? -4.613 -11.328 5.523 1 95.56 26 THR B O 1
ATOM 1466 N N . THR B 1 27 ? -3.662 -12.164 3.627 1 97.19 27 THR B N 1
ATOM 1467 C CA . THR B 1 27 ? -4.695 -13.18 3.465 1 97.19 27 THR B CA 1
ATOM 1468 C C . THR B 1 27 ? -4.074 -14.539 3.139 1 97.19 27 THR B C 1
ATOM 1470 O O . THR B 1 27 ? -2.939 -14.609 2.662 1 97.19 27 THR B O 1
ATOM 1473 N N . MET B 1 28 ? -4.832 -15.5 3.436 1 96.62 28 MET B N 1
ATOM 1474 C CA . MET B 1 28 ? -4.449 -16.859 3.068 1 96.62 28 MET B CA 1
ATOM 1475 C C . MET B 1 28 ? -5.23 -17.328 1.85 1 96.62 28 MET B C 1
ATOM 1477 O O . MET B 1 28 ? -6.438 -17.109 1.752 1 96.62 28 MET B O 1
ATOM 1481 N N . VAL B 1 29 ? -4.465 -17.953 0.964 1 97.81 29 VAL B N 1
ATOM 1482 C CA . VAL B 1 29 ? -5.074 -18.562 -0.217 1 97.81 29 VAL B CA 1
ATOM 1483 C C . VAL B 1 29 ? -4.57 -19.984 -0.393 1 97.81 29 VAL B C 1
ATOM 1485 O O . VAL B 1 29 ? -3.584 -20.391 0.231 1 97.81 29 VAL B O 1
ATOM 1488 N N . GLU B 1 30 ? -5.32 -20.656 -1.18 1 98.12 30 GLU B N 1
ATOM 1489 C CA . GLU B 1 30 ? -4.949 -22.047 -1.451 1 98.12 30 GLU B CA 1
ATOM 1490 C C . GLU B 1 30 ? -4.609 -22.25 -2.926 1 98.12 30 GLU B C 1
ATOM 1492 O O . GLU B 1 30 ? -5.355 -21.812 -3.805 1 98.12 30 GLU B O 1
ATOM 1497 N N . VAL B 1 31 ? -3.537 -22.922 -3.135 1 96.94 31 VAL B N 1
ATOM 1498 C CA . VAL B 1 31 ? -3.137 -23.344 -4.473 1 96.94 31 VAL B CA 1
ATOM 1499 C C . VAL B 1 31 ? -2.561 -24.75 -4.418 1 96.94 31 VAL B C 1
ATOM 1501 O O . VAL B 1 31 ? -1.636 -25.031 -3.646 1 96.94 31 VAL B O 1
ATOM 1504 N N . GLY B 1 32 ? -3.121 -25.625 -5.262 1 93.81 32 GLY B N 1
ATOM 1505 C CA . GLY B 1 32 ? -2.621 -27 -5.293 1 93.81 32 GLY B CA 1
ATOM 1506 C C . GLY B 1 32 ? -2.709 -27.688 -3.951 1 93.81 32 GLY B C 1
ATOM 1507 O O . GLY B 1 32 ? -1.835 -28.484 -3.6 1 93.81 32 GLY B O 1
ATOM 1508 N N . GLY B 1 33 ? -3.613 -27.344 -3.17 1 93.94 33 GLY B N 1
ATOM 1509 C CA . GLY B 1 33 ? -3.795 -27.984 -1.876 1 93.94 33 GLY B CA 1
ATOM 1510 C C . GLY B 1 33 ? -2.914 -27.391 -0.79 1 93.94 33 GLY B C 1
ATOM 1511 O O . GLY B 1 33 ? -2.949 -27.844 0.357 1 93.94 33 GLY B O 1
ATOM 1512 N N . GLU B 1 34 ? -2.123 -26.391 -1.109 1 96.5 34 GLU B N 1
ATOM 1513 C CA . GLU B 1 34 ? -1.227 -25.734 -0.157 1 96.5 34 GLU B CA 1
ATOM 1514 C C . GLU B 1 34 ? -1.71 -24.344 0.188 1 96.5 34 GLU B C 1
ATOM 1516 O O . GLU B 1 34 ? -2.264 -23.641 -0.664 1 96.5 34 GLU B O 1
ATOM 1521 N N . GLN B 1 35 ? -1.444 -24 1.43 1 96.88 35 GLN B N 1
ATOM 1522 C CA . GLN B 1 35 ? -1.816 -22.656 1.889 1 96.88 35 GLN B CA 1
ATOM 1523 C C . GLN B 1 35 ? -0.664 -21.672 1.708 1 96.88 35 GLN B C 1
ATOM 1525 O O . GLN B 1 35 ? 0.49 -22 1.991 1 96.88 35 GLN B O 1
ATOM 1530 N N . TRP B 1 36 ? -1.033 -20.531 1.154 1 96.75 36 TRP B N 1
ATOM 1531 C CA . TRP B 1 36 ? -0.053 -19.469 0.932 1 96.75 36 TRP B CA 1
ATOM 1532 C C . TRP B 1 36 ? -0.546 -18.141 1.5 1 96.75 36 TRP B C 1
ATOM 1534 O O . TRP B 1 36 ? -1.741 -17.844 1.448 1 96.75 36 TRP B O 1
ATOM 1544 N N . SER B 1 37 ? 0.396 -17.359 2.033 1 95.44 37 SER B N 1
ATOM 1545 C CA . SER B 1 37 ? 0.117 -16.016 2.51 1 95.44 37 SER B CA 1
ATOM 1546 C C . SER B 1 37 ? 0.404 -14.977 1.43 1 95.44 37 SER B C 1
ATOM 1548 O O . SER B 1 37 ? 1.482 -14.977 0.832 1 95.44 37 SER B O 1
ATOM 1550 N N . ILE B 1 38 ? -0.588 -14.102 1.16 1 96.44 38 ILE B N 1
ATOM 1551 C CA . ILE B 1 38 ? -0.333 -13.047 0.18 1 96.44 38 ILE B CA 1
ATOM 1552 C C . ILE B 1 38 ? -0.792 -11.703 0.734 1 96.44 38 ILE B C 1
ATOM 1554 O O . ILE B 1 38 ? -1.564 -11.648 1.694 1 96.44 38 ILE B O 1
ATOM 1558 N N . LYS B 1 39 ? -0.271 -10.672 0.191 1 95.75 39 LYS B N 1
ATOM 1559 C CA . LYS B 1 39 ? -0.674 -9.312 0.543 1 95.75 39 LYS B CA 1
ATOM 1560 C C . LYS B 1 39 ? -1.62 -8.727 -0.502 1 95.75 39 LYS B C 1
ATOM 1562 O O . LYS B 1 39 ? -1.185 -8.312 -1.577 1 95.75 39 LYS B O 1
ATOM 1567 N N . PRO B 1 40 ? -2.912 -8.609 -0.205 1 97.31 40 PRO B N 1
ATOM 1568 C CA . PRO B 1 40 ? -3.883 -8.18 -1.214 1 97.31 40 PRO B CA 1
ATOM 1569 C C . PRO B 1 40 ? -3.801 -6.684 -1.514 1 97.31 40 PRO B C 1
ATOM 1571 O O . PRO B 1 40 ? -4.406 -6.207 -2.479 1 97.31 40 PRO B O 1
ATOM 1574 N N . ASP B 1 41 ? -3.121 -6.031 -0.667 1 94.31 41 ASP B N 1
ATOM 1575 C CA . ASP B 1 41 ? -2.824 -4.609 -0.818 1 94.31 41 ASP B CA 1
ATOM 1576 C C . ASP B 1 41 ? -1.431 -4.281 -0.289 1 94.31 41 ASP B C 1
ATOM 1578 O O . ASP B 1 41 ? -1.233 -4.152 0.921 1 94.31 41 ASP B O 1
ATOM 1582 N N . SER B 1 42 ? -0.517 -4.059 -1.227 1 91.69 42 SER B N 1
ATOM 1583 C CA . SER B 1 42 ? 0.878 -3.896 -0.829 1 91.69 42 SER B CA 1
ATOM 1584 C C . SER B 1 42 ? 1.348 -2.459 -1.037 1 91.69 42 SER B C 1
ATOM 1586 O O . SER B 1 42 ? 2.434 -2.086 -0.587 1 91.69 42 SER B O 1
ATOM 1588 N N . GLY B 1 43 ? 0.575 -1.701 -1.752 1 90.75 43 GLY B N 1
ATOM 1589 C CA . GLY B 1 43 ? 1.027 -0.378 -2.152 1 90.75 43 GLY B CA 1
ATOM 1590 C C . GLY B 1 43 ? 1.939 -0.4 -3.363 1 90.75 43 GLY B C 1
ATOM 1591 O O . GLY B 1 43 ? 2.473 0.636 -3.766 1 90.75 43 GLY B O 1
ATOM 1592 N N . ALA B 1 44 ? 2.166 -1.509 -3.965 1 91.31 44 ALA B N 1
ATOM 1593 C CA . ALA B 1 44 ? 2.924 -1.591 -5.211 1 91.31 44 ALA B CA 1
ATOM 1594 C C . ALA B 1 44 ? 2.074 -1.152 -6.398 1 91.31 44 ALA B C 1
ATOM 1596 O O . ALA B 1 44 ? 0.867 -1.399 -6.43 1 91.31 44 ALA B O 1
ATOM 1597 N N . ARG B 1 45 ? 2.783 -0.525 -7.328 1 90.44 45 ARG B N 1
ATOM 1598 C CA . ARG B 1 45 ? 2.064 -0.17 -8.547 1 90.44 45 ARG B CA 1
ATOM 1599 C C . ARG B 1 45 ? 1.614 -1.417 -9.297 1 90.44 45 ARG B C 1
ATOM 1601 O O . ARG B 1 45 ? 0.487 -1.477 -9.797 1 90.44 45 ARG B O 1
ATOM 1608 N N . TYR B 1 46 ? 2.574 -2.391 -9.344 1 93.5 46 TYR B N 1
ATOM 1609 C CA . TYR B 1 46 ? 2.312 -3.65 -10.031 1 93.5 46 TYR B CA 1
ATOM 1610 C C . TYR B 1 46 ? 2.387 -4.824 -9.062 1 93.5 46 TYR B C 1
ATOM 1612 O O . TYR B 1 46 ? 3.223 -4.836 -8.156 1 93.5 46 TYR B O 1
ATOM 1620 N N . SER B 1 47 ? 1.527 -5.805 -9.375 1 96.75 47 SER B N 1
ATOM 1621 C CA . SER B 1 47 ? 1.607 -7.047 -8.617 1 96.75 47 SER B CA 1
ATOM 1622 C C . SER B 1 47 ? 2.902 -7.793 -8.914 1 96.75 47 SER B C 1
ATOM 1624 O O . SER B 1 47 ? 3.312 -7.902 -10.07 1 96.75 47 SER B O 1
ATOM 1626 N N . VAL B 1 48 ? 3.504 -8.266 -7.809 1 96.94 48 VAL B N 1
ATOM 1627 C CA . VAL B 1 48 ? 4.797 -8.93 -7.926 1 96.94 48 VAL B CA 1
ATOM 1628 C C . VAL B 1 48 ? 4.797 -10.211 -7.098 1 96.94 48 VAL B C 1
ATOM 1630 O O . VAL B 1 48 ? 4.277 -10.234 -5.977 1 96.94 48 VAL B O 1
ATOM 1633 N N . VAL B 1 49 ? 5.383 -11.211 -7.707 1 97.25 49 VAL B N 1
ATOM 1634 C CA . VAL B 1 49 ? 5.414 -12.484 -7.004 1 97.25 49 VAL B CA 1
ATOM 1635 C C . VAL B 1 49 ? 6.781 -13.141 -7.18 1 97.25 49 VAL B C 1
ATOM 1637 O O . VAL B 1 49 ? 7.508 -12.828 -8.125 1 97.25 49 VAL B O 1
ATOM 1640 N N . GLY B 1 50 ? 7.121 -14.031 -6.238 1 96.19 50 GLY B N 1
ATOM 1641 C CA . GLY B 1 50 ? 8.391 -14.742 -6.293 1 96.19 50 GLY B CA 1
ATOM 1642 C C . GLY B 1 50 ? 8.359 -15.945 -7.211 1 96.19 50 GLY B C 1
ATOM 1643 O O . GLY B 1 50 ? 7.305 -16.297 -7.758 1 96.19 50 GLY B O 1
ATOM 1644 N N . THR B 1 51 ? 9.523 -16.625 -7.297 1 97.06 51 THR B N 1
ATOM 1645 C CA . THR B 1 51 ? 9.742 -17.656 -8.297 1 97.06 51 THR B CA 1
ATOM 1646 C C . THR B 1 51 ? 8.992 -18.938 -7.918 1 97.06 51 THR B C 1
ATOM 1648 O O . THR B 1 51 ? 8.742 -19.797 -8.773 1 97.06 51 THR B O 1
ATOM 1651 N N . ASP B 1 52 ? 8.617 -19.125 -6.691 1 95.88 52 ASP B N 1
ATOM 1652 C CA . ASP B 1 52 ? 7.844 -20.297 -6.305 1 95.88 52 ASP B CA 1
ATOM 1653 C C . ASP B 1 52 ? 6.5 -20.344 -7.031 1 95.88 52 ASP B C 1
ATOM 1655 O O . ASP B 1 52 ? 5.918 -21.406 -7.219 1 95.88 52 ASP B O 1
ATOM 1659 N N . TRP B 1 53 ? 6.117 -19.281 -7.461 1 97.12 53 TRP B N 1
ATOM 1660 C CA . TRP B 1 53 ? 4.793 -19.188 -8.062 1 97.12 53 TRP B CA 1
ATOM 1661 C C . TRP B 1 53 ? 4.852 -19.516 -9.555 1 97.12 53 TRP B C 1
ATOM 1663 O O . TRP B 1 53 ? 3.811 -19.688 -10.195 1 97.12 53 TRP B O 1
ATOM 1673 N N . MET B 1 54 ? 6.051 -19.656 -10.086 1 96.81 54 MET B N 1
ATOM 1674 C CA . MET B 1 54 ? 6.191 -20.047 -11.484 1 96.81 54 MET B CA 1
ATOM 1675 C C . MET B 1 54 ? 5.57 -21.406 -11.734 1 96.81 54 MET B C 1
ATOM 1677 O O . MET B 1 54 ? 5 -21.656 -12.805 1 96.81 54 MET B O 1
ATOM 1681 N N . LEU B 1 55 ? 5.645 -22.25 -10.727 1 95.25 55 LEU B N 1
ATOM 1682 C CA . LEU B 1 55 ? 5.137 -23.609 -10.875 1 95.25 55 LEU B CA 1
ATOM 1683 C C . LEU B 1 55 ? 3.641 -23.672 -10.586 1 95.25 55 LEU B C 1
ATOM 1685 O O . LEU B 1 55 ? 3 -24.688 -10.812 1 95.25 55 LEU B O 1
ATOM 1689 N N . ARG B 1 56 ? 3.121 -22.562 -10.203 1 96.38 56 ARG B N 1
ATOM 1690 C CA . ARG B 1 56 ? 1.732 -22.547 -9.75 1 96.38 56 ARG B CA 1
ATOM 1691 C C . ARG B 1 56 ? 0.869 -21.688 -10.664 1 96.38 56 ARG B C 1
ATOM 1693 O O . ARG B 1 56 ? -0.324 -21.5 -10.414 1 96.38 56 ARG B O 1
ATOM 1700 N N . GLY B 1 57 ? 1.467 -21.156 -11.633 1 97.19 57 GLY B N 1
ATOM 1701 C CA . GLY B 1 57 ? 0.759 -20.297 -12.578 1 97.19 57 GLY B CA 1
ATOM 1702 C C . GLY B 1 57 ? 1.165 -20.547 -14.016 1 97.19 57 GLY B C 1
ATOM 1703 O O . GLY B 1 57 ? 1.785 -21.562 -14.336 1 97.19 57 GLY B O 1
ATOM 1704 N N . GLU B 1 58 ? 0.635 -19.688 -14.906 1 97.62 58 GLU B N 1
ATOM 1705 C CA . GLU B 1 58 ? 0.931 -19.766 -16.328 1 97.62 58 GLU B CA 1
ATOM 1706 C C . GLU B 1 58 ? 1.625 -18.484 -16.812 1 97.62 58 GLU B C 1
ATOM 1708 O O . GLU B 1 58 ? 1.174 -17.375 -16.531 1 97.62 58 GLU B O 1
ATOM 1713 N N . ARG B 1 59 ? 2.729 -18.75 -17.5 1 97.94 59 ARG B N 1
ATOM 1714 C CA . ARG B 1 59 ? 3.41 -17.609 -18.078 1 97.94 59 ARG B CA 1
ATOM 1715 C C . ARG B 1 59 ? 2.578 -16.984 -19.203 1 97.94 59 ARG B C 1
ATOM 1717 O O . ARG B 1 59 ? 2.076 -17.703 -20.078 1 97.94 59 ARG B O 1
ATOM 1724 N N . LEU B 1 60 ? 2.494 -15.672 -19.094 1 97.81 60 LEU B N 1
ATOM 1725 C CA . LEU B 1 60 ? 1.796 -14.953 -20.156 1 97.81 60 LEU B CA 1
ATOM 1726 C C . LEU B 1 60 ? 2.777 -14.438 -21.203 1 97.81 60 LEU B C 1
ATOM 1728 O O . LEU B 1 60 ? 3.939 -14.164 -20.891 1 97.81 60 LEU B O 1
ATOM 1732 N N . GLN B 1 61 ? 2.361 -14.281 -22.422 1 96.06 61 GLN B N 1
ATOM 1733 C CA . GLN B 1 61 ? 3.215 -13.844 -23.531 1 96.06 61 GLN B CA 1
ATOM 1734 C C . GLN B 1 61 ? 3.242 -12.32 -23.625 1 96.06 61 GLN B C 1
ATOM 1736 O O . GLN B 1 61 ? 3.92 -11.766 -24.5 1 96.06 61 GLN B O 1
ATOM 1741 N N . GLU B 1 62 ? 2.867 -11.633 -22.766 1 94.81 62 GLU B N 1
ATOM 1742 C CA . GLU B 1 62 ? 2.875 -10.172 -22.781 1 94.81 62 GLU B CA 1
ATOM 1743 C C . GLU B 1 62 ? 4.145 -9.617 -22.141 1 94.81 62 GLU B C 1
ATOM 1745 O O . GLU B 1 62 ? 4.777 -10.281 -21.328 1 94.81 62 GLU B O 1
ATOM 1750 N N . ALA B 1 63 ? 4.551 -8.461 -22.641 1 93.69 63 ALA B N 1
ATOM 1751 C CA . ALA B 1 63 ? 5.695 -7.777 -22.047 1 93.69 63 ALA B CA 1
ATOM 1752 C C . ALA B 1 63 ? 5.359 -7.285 -20.641 1 93.69 63 ALA B C 1
ATOM 1754 O O . ALA B 1 63 ? 4.254 -6.805 -20.391 1 93.69 63 ALA B O 1
ATOM 1755 N N . ALA B 1 64 ? 6.34 -7.457 -19.828 1 95 64 ALA B N 1
ATOM 1756 C CA . ALA B 1 64 ? 6.164 -6.883 -18.5 1 95 64 ALA B CA 1
ATOM 1757 C C . ALA B 1 64 ? 6.148 -5.359 -18.547 1 95 64 ALA B C 1
ATOM 1759 O O . ALA B 1 64 ? 6.816 -4.754 -19.391 1 95 64 ALA B O 1
ATOM 1760 N N . PRO B 1 65 ? 5.422 -4.77 -17.656 1 92.88 65 PRO B N 1
ATOM 1761 C CA . PRO B 1 65 ? 5.344 -3.305 -17.656 1 92.88 65 PRO B CA 1
ATOM 1762 C C . PRO B 1 65 ? 6.637 -2.646 -17.188 1 92.88 65 PRO B C 1
ATOM 1764 O O . PRO B 1 65 ? 6.832 -1.445 -17.375 1 92.88 65 PRO B O 1
ATOM 1767 N N . VAL B 1 66 ? 7.477 -3.393 -16.531 1 93.56 66 VAL B N 1
ATOM 1768 C CA . VAL B 1 66 ? 8.766 -2.91 -16.047 1 93.56 66 VAL B CA 1
ATOM 1769 C C . VAL B 1 66 ? 9.82 -4 -16.203 1 93.56 66 VAL B C 1
ATOM 1771 O O . VAL B 1 66 ? 9.492 -5.184 -16.297 1 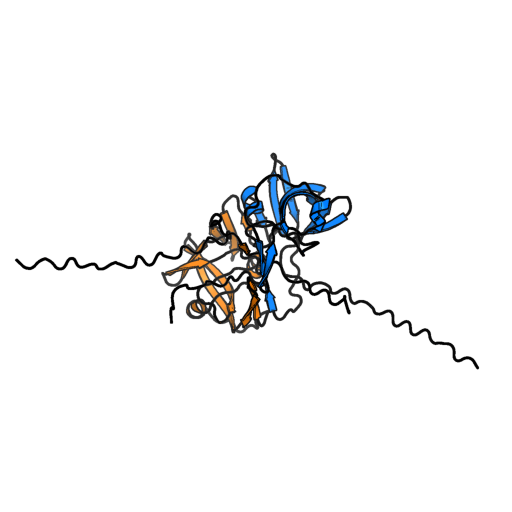93.56 66 VAL B O 1
ATOM 1774 N N . ASP B 1 67 ? 11.117 -3.555 -16.109 1 95.5 67 ASP B N 1
ATOM 1775 C CA . ASP B 1 67 ? 12.211 -4.512 -16.25 1 95.5 67 ASP B CA 1
ATOM 1776 C C . ASP B 1 67 ? 12.688 -5 -14.883 1 95.5 67 ASP B C 1
ATOM 1778 O O . ASP B 1 67 ? 13.266 -6.082 -14.773 1 95.5 67 ASP B O 1
ATOM 1782 N N . ALA B 1 68 ? 12.523 -4.098 -13.906 1 95.62 68 ALA B N 1
ATOM 1783 C CA . ALA B 1 68 ? 13.008 -4.402 -12.562 1 95.62 68 ALA B CA 1
ATOM 1784 C C . ALA B 1 68 ? 12.148 -3.727 -11.5 1 95.62 68 ALA B C 1
ATOM 1786 O O . ALA B 1 68 ? 11.352 -2.84 -11.812 1 95.62 68 ALA B O 1
ATOM 1787 N N . VAL B 1 69 ? 12.305 -4.273 -10.328 1 93.06 69 VAL B N 1
ATOM 1788 C CA . VAL B 1 69 ? 11.664 -3.643 -9.18 1 93.06 69 VAL B CA 1
ATOM 1789 C C . VAL B 1 69 ? 12.711 -3.289 -8.125 1 93.06 69 VAL B C 1
ATOM 1791 O O . VAL B 1 69 ? 13.727 -3.977 -8 1 93.06 69 VAL B O 1
ATOM 1794 N N . GLU B 1 70 ? 12.445 -2.223 -7.438 1 90.75 70 GLU B N 1
ATOM 1795 C CA . GLU B 1 70 ? 13.266 -1.813 -6.305 1 90.75 70 GLU B CA 1
ATOM 1796 C C . GLU B 1 70 ? 12.492 -1.917 -4.992 1 90.75 70 GLU B C 1
ATOM 1798 O O . GLU B 1 70 ? 11.359 -1.432 -4.895 1 90.75 70 GLU B O 1
ATOM 1803 N N . GLY B 1 71 ? 13.125 -2.613 -4.062 1 88.44 71 GLY B N 1
ATOM 1804 C CA . GLY B 1 71 ? 12.469 -2.82 -2.781 1 88.44 71 GLY B CA 1
ATOM 1805 C C . GLY B 1 71 ? 13 -1.911 -1.687 1 88.44 71 GLY B C 1
ATOM 1806 O O . GLY B 1 71 ? 13.789 -1.004 -1.955 1 88.44 71 GLY B O 1
ATOM 1807 N N . ILE B 1 72 ? 12.352 -2.254 -0.524 1 85.12 72 ILE B N 1
ATOM 1808 C CA . ILE B 1 72 ? 12.812 -1.586 0.689 1 85.12 72 ILE B CA 1
ATOM 1809 C C . ILE B 1 72 ? 14.211 -2.07 1.048 1 85.12 72 ILE B C 1
ATOM 1811 O O . ILE B 1 72 ? 14.484 -3.273 1.033 1 85.12 72 ILE B O 1
ATOM 1815 N N . GLY B 1 73 ? 15.164 -1.189 1.277 1 79.38 73 GLY B N 1
ATOM 1816 C CA . GLY B 1 73 ? 16.547 -1.527 1.541 1 79.38 73 GLY B CA 1
ATOM 1817 C C . GLY B 1 73 ? 17.469 -1.275 0.353 1 79.38 73 GLY B C 1
ATOM 1818 O O . GLY B 1 73 ? 18.688 -1.375 0.47 1 79.38 73 GLY B O 1
ATOM 1819 N N . GLY B 1 74 ? 16.859 -1.11 -0.753 1 82.75 74 GLY B N 1
ATOM 1820 C CA . GLY B 1 74 ? 17.641 -0.65 -1.891 1 82.75 74 GLY B CA 1
ATOM 1821 C C . GLY B 1 74 ? 18.047 -1.771 -2.826 1 82.75 74 GLY B C 1
ATOM 1822 O O . GLY B 1 74 ? 18.906 -1.581 -3.695 1 82.75 74 GLY B O 1
ATOM 1823 N N . PHE B 1 75 ? 17.531 -2.883 -2.689 1 84.5 75 PHE B N 1
ATOM 1824 C CA . PHE B 1 75 ? 17.828 -3.961 -3.621 1 84.5 75 PHE B CA 1
ATOM 1825 C C . PHE B 1 75 ? 17 -3.84 -4.887 1 84.5 75 PHE B C 1
ATOM 1827 O O . PHE B 1 75 ? 15.828 -3.441 -4.828 1 84.5 75 PHE B O 1
ATOM 1834 N N . VAL B 1 76 ? 17.609 -4.129 -5.969 1 91.25 76 VAL B N 1
ATOM 1835 C CA . VAL B 1 76 ? 16.953 -4.141 -7.266 1 91.25 76 VAL B CA 1
ATOM 1836 C C . VAL B 1 76 ? 16.906 -5.562 -7.816 1 91.25 76 VAL B C 1
ATOM 1838 O O . VAL B 1 76 ? 17.938 -6.246 -7.863 1 91.25 76 VAL B O 1
ATOM 1841 N N . LEU B 1 77 ? 15.727 -5.965 -8.219 1 93.44 77 LEU B N 1
ATOM 1842 C CA . LEU B 1 77 ? 15.523 -7.316 -8.727 1 93.44 77 LEU B CA 1
ATOM 1843 C C . LEU B 1 77 ? 14.938 -7.281 -10.141 1 93.44 77 LEU B C 1
ATOM 1845 O O . LEU B 1 77 ? 14.016 -6.512 -10.414 1 93.44 77 LEU B O 1
ATOM 1849 N N . ASP B 1 78 ? 15.43 -8.18 -10.961 1 96.25 78 ASP B N 1
ATOM 1850 C CA . ASP B 1 78 ? 14.953 -8.242 -12.336 1 96.25 78 ASP B CA 1
ATOM 1851 C C . ASP B 1 78 ? 13.57 -8.898 -12.406 1 96.25 78 ASP B C 1
ATOM 1853 O O . ASP B 1 78 ? 13.297 -9.859 -11.688 1 96.25 78 ASP B O 1
ATOM 1857 N N . VAL B 1 79 ? 12.805 -8.375 -13.328 1 97.06 79 VAL B N 1
ATOM 1858 C CA . VAL B 1 79 ? 11.539 -9.023 -13.664 1 97.06 79 VAL B CA 1
ATOM 1859 C C . VAL B 1 79 ? 11.766 -10.078 -14.742 1 97.06 79 VAL B C 1
ATOM 1861 O O . VAL B 1 79 ? 12.344 -9.789 -15.797 1 97.06 79 VAL B O 1
ATOM 1864 N N . ILE B 1 80 ? 11.297 -11.266 -14.531 1 97.19 80 ILE B N 1
ATOM 1865 C CA . ILE B 1 80 ? 11.469 -12.383 -15.445 1 97.19 80 ILE B CA 1
ATOM 1866 C C . ILE B 1 80 ? 10.359 -12.359 -16.5 1 97.19 80 ILE B C 1
ATOM 1868 O O . ILE B 1 80 ? 10.609 -12.648 -17.672 1 97.19 80 ILE B O 1
ATOM 1872 N N . GLY B 1 81 ? 9.18 -12.031 -16.094 1 97.69 81 GLY B N 1
ATOM 1873 C CA . GLY B 1 81 ? 7.996 -12.031 -16.938 1 97.69 81 GLY B CA 1
ATOM 1874 C C . GLY B 1 81 ? 6.707 -11.859 -16.156 1 97.69 81 GLY B C 1
ATOM 1875 O O . GLY B 1 81 ? 6.73 -11.508 -14.969 1 97.69 81 GLY B O 1
ATOM 1876 N N . VAL B 1 82 ? 5.633 -12.07 -16.922 1 98.38 82 VAL B N 1
ATOM 1877 C CA . VAL B 1 82 ? 4.312 -11.945 -16.312 1 98.38 82 VAL B CA 1
ATOM 1878 C C . VAL B 1 82 ? 3.643 -13.32 -16.25 1 98.38 82 VAL B C 1
ATOM 1880 O O . VAL B 1 82 ? 3.697 -14.086 -17.219 1 98.38 82 VAL B O 1
ATOM 1883 N N . TRP B 1 83 ? 3.088 -13.656 -15.117 1 98.25 83 TRP B N 1
ATOM 1884 C CA . TRP B 1 83 ? 2.369 -14.906 -14.891 1 98.25 83 TRP B CA 1
ATOM 1885 C C . TRP B 1 83 ? 0.93 -14.633 -14.469 1 98.25 83 TRP B C 1
ATOM 1887 O O . TRP B 1 83 ? 0.644 -13.625 -13.82 1 98.25 83 TRP B O 1
ATOM 1897 N N . SER B 1 84 ? 0.079 -15.469 -14.875 1 98.5 84 SER B N 1
ATOM 1898 C CA . SER B 1 84 ? -1.257 -15.555 -14.297 1 98.5 84 SER B CA 1
ATOM 1899 C C . SER B 1 84 ? -1.337 -16.672 -13.258 1 98.5 84 SER B C 1
ATOM 1901 O O . SER B 1 84 ? -0.996 -17.812 -13.539 1 98.5 84 SER B O 1
ATOM 1903 N N . VAL B 1 85 ? -1.733 -16.328 -12.031 1 98.06 85 VAL B N 1
ATOM 1904 C CA . VAL B 1 85 ? -1.844 -17.297 -10.953 1 98.06 85 VAL B CA 1
ATOM 1905 C C . VAL B 1 85 ? -3.303 -17.438 -10.523 1 98.06 85 VAL B C 1
ATOM 1907 O O . VAL B 1 85 ? -3.961 -16.438 -10.219 1 98.06 85 VAL B O 1
ATOM 1910 N N . GLN B 1 86 ? -3.775 -18.641 -10.539 1 98.06 86 GLN B N 1
ATOM 1911 C CA . GLN B 1 86 ? -5.117 -18.938 -10.047 1 98.06 86 GLN B CA 1
ATOM 1912 C C . GLN B 1 86 ? -5.066 -19.578 -8.664 1 98.06 86 GLN B C 1
ATOM 1914 O O . GLN B 1 86 ? -4.297 -20.516 -8.438 1 98.06 86 GLN B O 1
ATOM 1919 N N . MET B 1 87 ? -5.828 -19.016 -7.742 1 97.88 87 MET B N 1
ATOM 1920 C CA . MET B 1 87 ? -5.883 -19.516 -6.371 1 97.88 87 MET B CA 1
ATOM 1921 C C . MET B 1 87 ? -7.312 -19.5 -5.844 1 97.88 87 MET B C 1
ATOM 1923 O O . MET B 1 87 ? -8.219 -19 -6.508 1 97.88 87 MET B O 1
ATOM 1927 N N . ARG B 1 88 ? -7.469 -20.109 -4.691 1 98.38 88 ARG B N 1
ATOM 1928 C CA . ARG B 1 88 ? -8.766 -20.078 -4.012 1 98.38 88 ARG B CA 1
ATOM 1929 C C . ARG B 1 88 ? -8.688 -19.25 -2.729 1 98.38 88 ARG B C 1
ATOM 1931 O O . ARG B 1 88 ? -7.738 -19.375 -1.959 1 98.38 88 ARG B O 1
ATOM 1938 N N . ASN B 1 89 ? -9.688 -18.406 -2.547 1 97.56 89 ASN B N 1
ATOM 1939 C CA . ASN B 1 89 ? -9.773 -17.672 -1.288 1 97.56 89 ASN B CA 1
ATOM 1940 C C . ASN B 1 89 ? -10.391 -18.531 -0.184 1 97.56 89 ASN B C 1
ATOM 1942 O O . ASN B 1 89 ? -10.617 -19.734 -0.374 1 97.56 89 ASN B O 1
ATOM 1946 N N . ALA B 1 90 ? -10.555 -17.938 1.004 1 96.31 90 ALA B N 1
ATOM 1947 C CA . ALA B 1 90 ? -11.047 -18.641 2.188 1 96.31 90 ALA B CA 1
ATOM 1948 C C . ALA B 1 90 ? -12.43 -19.219 1.94 1 96.31 90 ALA B C 1
ATOM 1950 O O . ALA B 1 90 ? -12.844 -20.156 2.625 1 96.31 90 ALA B O 1
ATOM 1951 N N . PHE B 1 91 ? -13.172 -18.75 0.946 1 96.25 91 PHE B N 1
ATOM 1952 C CA . PHE B 1 91 ? -14.523 -19.203 0.665 1 96.25 91 PHE B CA 1
ATOM 1953 C C . PHE B 1 91 ? -14.531 -20.172 -0.516 1 96.25 91 PHE B C 1
ATOM 1955 O O . PHE B 1 91 ? -15.594 -20.547 -1.011 1 96.25 91 PHE B O 1
ATOM 1962 N N . GLY B 1 92 ? -13.398 -20.516 -1.023 1 96.81 92 GLY B N 1
ATOM 1963 C CA . GLY B 1 92 ? -13.289 -21.453 -2.127 1 96.81 92 GLY B CA 1
ATOM 1964 C C . GLY B 1 92 ? -13.5 -20.812 -3.484 1 96.81 92 GLY B C 1
ATOM 1965 O O . GLY B 1 92 ? -13.555 -21.5 -4.504 1 96.81 92 GLY B O 1
ATOM 1966 N N . GLN B 1 93 ? -13.648 -19.547 -3.537 1 97.62 93 GLN B N 1
ATOM 1967 C CA . GLN B 1 93 ? -13.805 -18.844 -4.812 1 97.62 93 GLN B CA 1
ATOM 1968 C C . GLN B 1 93 ? -12.477 -18.75 -5.551 1 97.62 93 GLN B C 1
ATOM 1970 O O . GLN B 1 93 ? -11.422 -18.609 -4.926 1 97.62 93 GLN B O 1
ATOM 1975 N N . ILE B 1 94 ? -12.547 -18.797 -6.828 1 96.62 94 ILE B N 1
ATOM 1976 C CA . ILE B 1 94 ? -11.344 -18.703 -7.648 1 96.62 94 ILE B CA 1
ATOM 1977 C C . ILE B 1 94 ? -10.922 -17.234 -7.785 1 96.62 94 ILE B C 1
ATOM 1979 O O . ILE B 1 94 ? -11.734 -16.375 -8.109 1 96.62 94 ILE B O 1
ATOM 1983 N N . VAL B 1 95 ? -9.719 -16.969 -7.508 1 97.75 95 VAL B N 1
ATOM 1984 C CA . VAL B 1 95 ? -9.07 -15.672 -7.68 1 97.75 95 VAL B CA 1
ATOM 1985 C C . VAL B 1 95 ? -7.922 -15.797 -8.68 1 97.75 95 VAL B C 1
ATOM 1987 O O . VAL B 1 95 ? -7.055 -16.656 -8.531 1 97.75 95 VAL B O 1
ATOM 1990 N N . GLU B 1 96 ? -7.93 -15.023 -9.656 1 97.88 96 GLU B N 1
ATOM 1991 C CA . GLU B 1 96 ? -6.844 -14.992 -10.633 1 97.88 96 GLU B CA 1
ATOM 1992 C C . GLU B 1 96 ? -6.125 -13.648 -10.617 1 97.88 96 GLU B C 1
ATOM 1994 O O . GLU B 1 96 ? -6.758 -12.602 -10.758 1 97.88 96 GLU B O 1
ATOM 1999 N N . ILE B 1 97 ? -4.84 -13.68 -10.477 1 98.19 97 ILE B N 1
ATOM 2000 C CA . ILE B 1 97 ? -4.035 -12.469 -10.438 1 98.19 97 ILE B CA 1
ATOM 2001 C C . ILE B 1 97 ? -2.898 -12.57 -11.453 1 98.19 97 ILE B C 1
ATOM 2003 O O . ILE B 1 97 ? -2.188 -13.57 -11.5 1 98.19 97 ILE B O 1
ATOM 2007 N N . ARG B 1 98 ? -2.785 -11.578 -12.273 1 98.19 98 ARG B N 1
ATOM 2008 C CA . ARG B 1 98 ? -1.616 -11.406 -13.125 1 98.19 98 ARG B CA 1
ATOM 2009 C C . ARG B 1 98 ? -0.519 -10.633 -12.398 1 98.19 98 ARG B C 1
ATOM 2011 O O . ARG B 1 98 ? -0.773 -9.57 -11.828 1 98.19 98 ARG B O 1
ATOM 2018 N N . ALA B 1 99 ? 0.661 -11.164 -12.422 1 98.25 99 ALA B N 1
ATOM 2019 C CA . ALA B 1 99 ? 1.729 -10.547 -11.641 1 98.25 99 ALA B CA 1
ATOM 2020 C C . ALA B 1 99 ? 3.082 -10.727 -12.32 1 98.25 99 ALA B C 1
ATOM 2022 O O . ALA B 1 99 ? 3.279 -11.672 -13.078 1 98.25 99 ALA B O 1
ATOM 2023 N N . CYS B 1 100 ? 4.012 -9.82 -12.031 1 97.88 100 CYS B N 1
ATOM 2024 C CA . CYS B 1 100 ? 5.402 -9.938 -12.453 1 97.88 100 CYS B CA 1
ATOM 2025 C C . CYS B 1 100 ? 6.168 -10.898 -11.562 1 97.88 100 CYS B C 1
ATOM 2027 O O . CYS B 1 100 ? 6.18 -10.742 -10.336 1 97.88 100 CYS B O 1
ATOM 2029 N N . ILE B 1 101 ? 6.82 -11.836 -12.172 1 98 101 ILE B N 1
ATOM 2030 C CA . ILE B 1 101 ? 7.738 -12.695 -11.438 1 98 101 ILE B CA 1
ATOM 2031 C C . ILE B 1 101 ? 9.102 -12.023 -11.328 1 98 101 ILE B C 1
ATOM 2033 O O . ILE B 1 101 ? 9.648 -11.547 -12.328 1 98 101 ILE B O 1
ATOM 2037 N N . ILE B 1 102 ? 9.539 -11.977 -10.133 1 96.31 102 ILE B N 1
ATOM 2038 C CA . ILE B 1 102 ? 10.844 -11.359 -9.922 1 96.31 102 ILE B CA 1
ATOM 2039 C C . ILE B 1 102 ? 11.852 -12.422 -9.484 1 96.31 102 ILE B C 1
ATOM 2041 O O . ILE B 1 102 ? 11.508 -13.344 -8.75 1 96.31 102 ILE B O 1
ATOM 2045 N N . ASN B 1 103 ? 13.086 -12.156 -9.852 1 93.38 103 ASN B N 1
ATOM 2046 C CA . ASN B 1 103 ? 14.156 -13.086 -9.484 1 93.38 103 ASN B CA 1
ATOM 2047 C C . ASN B 1 103 ? 14.609 -12.875 -8.047 1 93.38 103 ASN B C 1
ATOM 2049 O O . ASN B 1 103 ? 14.25 -11.875 -7.418 1 93.38 103 ASN B O 1
ATOM 2053 N N . ARG B 1 104 ? 15.242 -13.867 -7.367 1 89.12 104 ARG B N 1
ATOM 2054 C CA . ARG B 1 104 ? 15.898 -13.844 -6.066 1 89.12 104 ARG B CA 1
ATOM 2055 C C . ARG B 1 104 ? 14.883 -13.703 -4.941 1 89.12 104 ARG B C 1
ATOM 2057 O O . ARG B 1 104 ? 15.242 -13.32 -3.822 1 89.12 104 ARG B O 1
ATOM 2064 N N . CYS B 1 105 ? 13.617 -13.742 -5.285 1 88.94 105 CYS B N 1
ATOM 2065 C CA . CYS B 1 105 ? 12.531 -13.875 -4.328 1 88.94 105 CYS B CA 1
ATOM 2066 C C . CYS B 1 105 ? 11.773 -15.18 -4.535 1 88.94 105 CYS B C 1
ATOM 2068 O O . CYS B 1 105 ? 11.648 -15.656 -5.664 1 88.94 105 CYS B O 1
ATOM 2070 N N . THR B 1 106 ? 11.242 -15.68 -3.465 1 91.25 106 THR B N 1
ATOM 2071 C CA . THR B 1 106 ? 10.688 -17.016 -3.619 1 91.25 106 THR B CA 1
ATOM 2072 C C . THR B 1 106 ? 9.188 -17.016 -3.34 1 91.25 106 THR B C 1
ATOM 2074 O O . THR B 1 106 ? 8.375 -17.031 -4.27 1 91.25 106 THR B O 1
ATOM 2077 N N . GLU B 1 107 ? 8.75 -16.719 -2.078 1 92.38 107 GLU B N 1
ATOM 2078 C CA . GLU B 1 107 ? 7.371 -16.984 -1.68 1 92.38 107 GLU B CA 1
ATOM 2079 C C . GLU B 1 107 ? 6.531 -15.711 -1.731 1 92.38 107 GLU B C 1
ATOM 2081 O O . GLU B 1 107 ? 5.301 -15.766 -1.674 1 92.38 107 GLU B O 1
ATOM 2086 N N . GLU B 1 108 ? 7.117 -14.602 -1.95 1 92.44 108 GLU B N 1
ATOM 2087 C CA . GLU B 1 108 ? 6.41 -13.336 -1.843 1 92.44 108 GLU B CA 1
ATOM 2088 C C . GLU B 1 108 ? 5.297 -13.234 -2.881 1 92.44 108 GLU B C 1
ATOM 2090 O O . GLU B 1 108 ? 5.461 -13.664 -4.023 1 92.44 108 GLU B O 1
ATOM 2095 N N . PHE B 1 109 ? 4.215 -12.695 -2.492 1 96.62 109 PHE B N 1
ATOM 2096 C CA . PHE B 1 109 ? 3.09 -12.359 -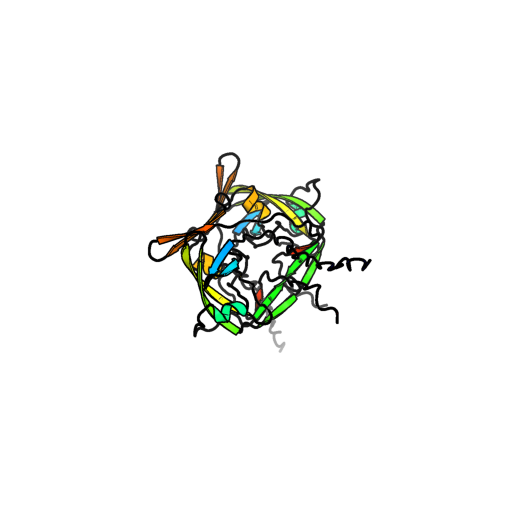3.354 1 96.62 109 PHE B CA 1
ATOM 2097 C C . PHE B 1 109 ? 2.486 -11.016 -2.951 1 96.62 109 PHE B C 1
ATOM 2099 O O . PHE B 1 109 ? 1.75 -10.93 -1.965 1 96.62 109 PHE B O 1
ATOM 2106 N N . LEU B 1 110 ? 2.803 -10.039 -3.705 1 96 110 LEU B N 1
ATOM 2107 C CA . LEU B 1 110 ? 2.363 -8.68 -3.432 1 96 110 LEU B CA 1
ATOM 2108 C C . LEU B 1 110 ? 1.364 -8.211 -4.484 1 96 110 LEU B C 1
ATOM 2110 O O . LEU B 1 110 ? 1.728 -8.008 -5.645 1 96 110 LEU B O 1
ATOM 2114 N N . VAL B 1 111 ? 0.142 -8.031 -4.078 1 97.62 111 VAL B N 1
ATOM 2115 C CA . VAL B 1 111 ? -0.865 -7.5 -4.996 1 97.62 111 VAL B CA 1
ATOM 2116 C C . VAL B 1 111 ? -0.778 -5.977 -5.039 1 97.62 111 VAL B C 1
ATOM 2118 O O . VAL B 1 111 ? -0.658 -5.328 -3.998 1 97.62 111 VAL B O 1
ATOM 2121 N N . GLY B 1 112 ? -0.785 -5.508 -6.25 1 95.44 112 GLY B N 1
ATOM 2122 C CA . GLY B 1 112 ? -0.601 -4.074 -6.434 1 95.44 112 GLY B CA 1
ATOM 2123 C C . GLY B 1 112 ? -1.863 -3.365 -6.883 1 95.44 112 GLY B C 1
ATOM 2124 O O . GLY B 1 112 ? -2.932 -3.975 -6.961 1 95.44 112 GLY B O 1
ATOM 2125 N N . VAL B 1 113 ? -1.647 -2.096 -7.141 1 95.69 113 VAL B N 1
ATOM 2126 C CA . VAL B 1 113 ? -2.723 -1.212 -7.574 1 95.69 113 VAL B CA 1
ATOM 2127 C C . VAL B 1 113 ? -3.248 -1.664 -8.938 1 95.69 113 VAL B C 1
ATOM 2129 O O . VAL B 1 113 ? -4.441 -1.535 -9.227 1 95.69 113 VAL B O 1
ATOM 2132 N N . ASP B 1 114 ? -2.459 -2.25 -9.75 1 94.12 114 ASP B N 1
ATOM 2133 C CA . ASP B 1 114 ? -2.873 -2.719 -11.07 1 94.12 114 ASP B CA 1
ATOM 2134 C C . ASP B 1 114 ? -4.051 -3.682 -10.961 1 94.12 114 ASP B C 1
ATOM 2136 O O . ASP B 1 114 ? -5.023 -3.564 -11.711 1 94.12 114 ASP B O 1
ATOM 2140 N N . PHE B 1 115 ? -3.957 -4.59 -10.023 1 97.06 115 PHE B N 1
ATOM 2141 C CA . PHE B 1 115 ? -5.047 -5.535 -9.812 1 97.06 115 PHE B CA 1
ATOM 2142 C C . PHE B 1 115 ? -6.281 -4.824 -9.273 1 97.06 115 PHE B C 1
ATOM 2144 O O . PHE B 1 115 ? -7.395 -5.051 -9.758 1 97.06 115 PHE B O 1
ATOM 2151 N N . LEU B 1 116 ? -6.098 -3.994 -8.25 1 97.75 116 LEU B N 1
ATOM 2152 C CA . LEU B 1 116 ? -7.207 -3.322 -7.582 1 97.75 116 LEU B CA 1
ATOM 2153 C C . LEU B 1 116 ? -7.957 -2.418 -8.555 1 97.75 116 LEU B C 1
ATOM 2155 O O . LEU B 1 116 ? -9.188 -2.395 -8.562 1 97.75 116 LEU B O 1
ATOM 2159 N N . GLU B 1 117 ? -7.203 -1.79 -9.367 1 96.31 117 GLU B N 1
ATOM 2160 C CA . GLU B 1 117 ? -7.809 -0.906 -10.352 1 96.31 117 GLU B CA 1
ATOM 2161 C C . GLU B 1 117 ? -8.539 -1.704 -11.43 1 96.31 117 GLU B C 1
ATOM 2163 O O . GLU B 1 117 ? -9.695 -1.409 -11.758 1 96.31 117 GLU B O 1
ATOM 2168 N N . LYS B 1 118 ? -7.848 -2.652 -11.953 1 95.75 118 LYS B N 1
ATOM 2169 C CA . LYS B 1 118 ? -8.414 -3.461 -13.031 1 95.75 118 LYS B CA 1
ATOM 2170 C C . LYS B 1 118 ? -9.75 -4.062 -12.617 1 95.75 118 LYS B C 1
ATOM 2172 O O . LYS B 1 118 ? -10.68 -4.145 -13.43 1 95.75 118 LYS B O 1
ATOM 2177 N N . HIS B 1 119 ? -9.875 -4.477 -11.422 1 98 119 HIS B N 1
ATOM 2178 C CA . HIS B 1 119 ? -11.07 -5.188 -10.961 1 98 119 HIS B CA 1
ATOM 2179 C C . HIS B 1 119 ? -12.039 -4.242 -10.258 1 98 119 HIS B C 1
ATOM 2181 O O . HIS B 1 119 ? -13.039 -4.684 -9.695 1 98 119 HIS B O 1
ATOM 2187 N N . ARG B 1 120 ? -11.648 -2.967 -10.18 1 97.81 120 ARG B N 1
ATOM 2188 C CA . ARG B 1 120 ? -12.477 -2.006 -9.453 1 97.81 120 ARG B CA 1
ATOM 2189 C C . ARG B 1 120 ? -12.766 -2.494 -8.039 1 97.81 120 ARG B C 1
ATOM 2191 O O . ARG B 1 120 ? -13.906 -2.465 -7.586 1 97.81 120 ARG B O 1
ATOM 2198 N N . ALA B 1 121 ? -11.75 -2.955 -7.395 1 98.56 121 ALA B N 1
ATOM 2199 C CA . ALA B 1 121 ? -11.891 -3.619 -6.102 1 98.56 121 ALA B CA 1
ATOM 2200 C C . ALA B 1 121 ? -12.141 -2.605 -4.988 1 98.56 121 ALA B C 1
ATOM 2202 O O . ALA B 1 121 ? -11.805 -1.427 -5.125 1 98.56 121 ALA B O 1
ATOM 2203 N N . SER B 1 122 ? -12.766 -3.139 -3.922 1 98.44 122 SER B N 1
ATOM 2204 C CA . SER B 1 122 ? -12.953 -2.387 -2.686 1 98.44 122 SER B CA 1
ATOM 2205 C C . SER B 1 122 ? -12.195 -3.031 -1.528 1 98.44 122 SER B C 1
ATOM 2207 O O . SER B 1 122 ? -12.281 -4.242 -1.321 1 98.44 122 SER B O 1
ATOM 2209 N N . LEU B 1 123 ? -11.406 -2.244 -0.917 1 98.44 123 LEU B N 1
ATOM 2210 C CA . LEU B 1 123 ? -10.766 -2.623 0.34 1 98.44 123 LEU B CA 1
ATOM 2211 C C . LEU B 1 123 ? -11.484 -1.985 1.526 1 98.44 123 LEU B C 1
ATOM 2213 O O . LEU B 1 123 ? -11.586 -0.76 1.608 1 98.44 123 LEU B O 1
ATOM 2217 N N . ASP B 1 124 ? -11.953 -2.816 2.391 1 98.44 124 ASP B N 1
ATOM 2218 C CA . ASP B 1 124 ? -12.758 -2.334 3.514 1 98.44 124 ASP B CA 1
ATOM 2219 C C . ASP B 1 124 ? -12.141 -2.764 4.844 1 98.44 124 ASP B C 1
ATOM 2221 O O . ASP B 1 124 ? -12.133 -3.949 5.18 1 98.44 124 ASP B O 1
ATOM 2225 N N . PHE B 1 125 ? -11.766 -1.812 5.684 1 98.12 125 PHE B N 1
ATOM 2226 C CA . PHE B 1 125 ? -11.102 -2.1 6.945 1 98.12 125 PHE B CA 1
ATOM 2227 C C . PHE B 1 125 ? -12.117 -2.291 8.062 1 98.12 125 PHE B C 1
ATOM 2229 O O . PHE B 1 125 ? -11.758 -2.676 9.18 1 98.12 125 PHE B O 1
ATOM 2236 N N . ASN B 1 126 ? -13.352 -2.02 7.691 1 97.5 126 ASN B N 1
ATOM 2237 C CA . ASN B 1 126 ? -14.406 -2.375 8.641 1 97.5 126 ASN B CA 1
ATOM 2238 C C . ASN B 1 126 ? -14.664 -3.879 8.648 1 97.5 126 ASN B C 1
ATOM 2240 O O . ASN B 1 126 ? -14.711 -4.496 9.719 1 97.5 126 ASN B O 1
ATOM 2244 N N . SER B 1 127 ? -14.789 -4.449 7.496 1 97.56 127 SER B N 1
ATOM 2245 C CA . SER B 1 127 ? -15.039 -5.879 7.367 1 97.56 127 SER B CA 1
ATOM 2246 C C . SER B 1 127 ? -13.734 -6.652 7.176 1 97.56 127 SER B C 1
ATOM 2248 O O . SER B 1 127 ? -13.727 -7.883 7.227 1 97.56 127 SER B O 1
ATOM 2250 N N . ASN B 1 128 ? -12.688 -5.969 6.977 1 97.88 128 ASN B N 1
ATOM 2251 C CA . ASN B 1 128 ? -11.383 -6.555 6.695 1 97.88 128 ASN B CA 1
ATOM 2252 C C . ASN B 1 128 ? -11.438 -7.5 5.5 1 97.88 128 ASN B C 1
ATOM 2254 O O . ASN B 1 128 ? -11.094 -8.68 5.617 1 97.88 128 ASN B O 1
ATOM 2258 N N . GLU B 1 129 ? -11.773 -6.867 4.375 1 98.5 129 GLU B N 1
ATOM 2259 C CA . GLU B 1 129 ? -11.891 -7.684 3.17 1 98.5 129 GLU B CA 1
ATOM 2260 C C . GLU B 1 129 ? -11.609 -6.859 1.916 1 98.5 129 GLU B C 1
ATOM 2262 O O . GLU B 1 129 ? -11.828 -5.645 1.903 1 98.5 129 GLU B O 1
ATOM 2267 N N . VAL B 1 130 ? -11.086 -7.539 0.937 1 98.56 130 VAL B N 1
ATOM 2268 C CA . VAL B 1 130 ? -11.086 -7.043 -0.436 1 98.56 130 VAL B CA 1
ATOM 2269 C C . VAL B 1 130 ? -12.234 -7.684 -1.216 1 98.56 130 VAL B C 1
ATOM 2271 O O . VAL B 1 130 ? -12.445 -8.898 -1.145 1 98.56 130 VAL B O 1
ATOM 2274 N N . SER B 1 131 ? -12.969 -6.887 -1.916 1 98.62 131 SER B N 1
ATOM 2275 C CA . SER B 1 131 ? -14.062 -7.441 -2.709 1 98.62 131 SER B CA 1
ATOM 2276 C C . SER B 1 131 ? -14.094 -6.84 -4.109 1 98.62 131 SER B C 1
ATOM 2278 O O . SER B 1 131 ? -13.688 -5.688 -4.305 1 98.62 131 SER B O 1
ATOM 2280 N N . TYR B 1 132 ? -14.477 -7.617 -4.992 1 98.44 132 TYR B N 1
ATOM 2281 C CA . TYR B 1 132 ? -14.656 -7.191 -6.375 1 98.44 132 TYR B CA 1
ATOM 2282 C C . TYR B 1 132 ? -15.602 -8.125 -7.113 1 98.44 132 TYR B C 1
ATOM 2284 O O . TYR B 1 132 ? -16.062 -9.125 -6.551 1 98.44 132 TYR B O 1
ATOM 2292 N N . VAL B 1 133 ? -15.938 -7.734 -8.328 1 97.88 133 VAL B N 1
ATOM 2293 C CA . VAL B 1 133 ? -16.875 -8.523 -9.133 1 97.88 133 VAL B CA 1
ATOM 2294 C C . VAL B 1 133 ? -16.172 -9.008 -10.398 1 97.88 133 VAL B C 1
ATOM 2296 O O . VAL B 1 133 ? -15.508 -8.234 -11.086 1 97.88 133 VAL B O 1
ATOM 2299 N N . VAL B 1 134 ? -16.297 -10.266 -10.594 1 95.31 134 VAL B N 1
ATOM 2300 C CA . VAL B 1 134 ? -15.82 -10.867 -11.828 1 95.31 134 VAL B CA 1
ATOM 2301 C C . VAL B 1 134 ? -16.891 -11.789 -12.406 1 95.31 134 VAL B C 1
ATOM 2303 O O . VAL B 1 134 ? -17.438 -12.648 -11.703 1 95.31 134 VAL B O 1
ATOM 2306 N N . HIS B 1 135 ? -17.234 -11.609 -13.719 1 93.44 135 HIS B N 1
ATOM 2307 C CA . HIS B 1 135 ? -18.266 -12.406 -14.383 1 93.44 135 HIS B CA 1
ATOM 2308 C C . HIS B 1 135 ? -19.562 -12.422 -13.578 1 93.44 135 HIS B C 1
ATOM 2310 O O . HIS B 1 135 ? -20.141 -13.484 -13.367 1 93.44 135 HIS B O 1
ATOM 2316 N N . ASN B 1 136 ? -19.891 -11.281 -13.039 1 94.19 136 ASN B N 1
ATOM 2317 C CA . ASN B 1 136 ? -21.141 -11.047 -12.336 1 94.19 136 ASN B CA 1
ATOM 2318 C C . ASN B 1 136 ? -21.203 -11.805 -11.008 1 94.19 136 ASN B C 1
ATOM 2320 O O . ASN B 1 136 ? -22.281 -12.117 -10.516 1 94.19 136 ASN B O 1
ATOM 2324 N N . ARG B 1 137 ? -20.109 -12.18 -10.508 1 95.62 137 ARG B N 1
ATOM 2325 C CA . ARG B 1 137 ? -20.016 -12.82 -9.203 1 95.62 137 ARG B CA 1
ATOM 2326 C C . ARG B 1 137 ? -19.125 -12.023 -8.258 1 95.62 137 ARG B C 1
ATOM 2328 O O . ARG B 1 137 ? -18.078 -11.516 -8.656 1 95.62 137 ARG B O 1
ATOM 2335 N N . TRP B 1 138 ? -19.625 -11.969 -7.039 1 96.62 138 TRP B N 1
ATOM 2336 C CA . TRP B 1 138 ? -18.828 -11.305 -6 1 96.62 138 TRP B CA 1
ATOM 2337 C C . TRP B 1 138 ? -17.719 -12.219 -5.496 1 96.62 138 TRP B C 1
ATOM 2339 O O . TRP B 1 138 ? -17.953 -13.398 -5.219 1 96.62 138 TRP B O 1
ATOM 2349 N N . VAL B 1 139 ? -16.547 -11.695 -5.477 1 98.38 139 VAL B N 1
ATOM 2350 C CA . VAL B 1 139 ? -15.406 -12.359 -4.855 1 98.38 139 VAL B CA 1
ATOM 2351 C C . VAL B 1 139 ? -14.992 -11.594 -3.598 1 98.38 139 VAL B C 1
ATOM 2353 O O . VAL B 1 139 ? -14.859 -10.375 -3.621 1 98.38 139 VAL B O 1
ATOM 2356 N N . ILE B 1 140 ? -14.898 -12.344 -2.469 1 98.44 140 ILE B N 1
ATOM 2357 C CA . ILE B 1 140 ? -14.539 -11.734 -1.194 1 98.44 140 ILE B CA 1
ATOM 2358 C C . ILE B 1 140 ? -13.266 -12.375 -0.651 1 98.44 140 ILE B C 1
ATOM 2360 O O . ILE B 1 140 ? -13.203 -13.586 -0.466 1 98.44 140 ILE B O 1
ATOM 2364 N N . ILE B 1 141 ? -12.242 -11.547 -0.416 1 98.31 141 ILE B N 1
ATOM 2365 C CA . ILE B 1 141 ? -10.977 -11.992 0.148 1 98.31 141 ILE B CA 1
ATOM 2366 C C . ILE B 1 141 ? -10.781 -11.383 1.535 1 98.31 141 ILE B C 1
ATOM 2368 O O . ILE B 1 141 ? -10.375 -10.227 1.66 1 98.31 141 ILE B O 1
ATOM 2372 N N . PRO B 1 142 ? -11.062 -12.156 2.533 1 97.94 142 PRO B N 1
ATOM 2373 C CA . PRO B 1 142 ? -10.797 -11.633 3.875 1 97.94 142 PRO B CA 1
ATOM 2374 C C . PRO B 1 142 ? -9.312 -11.453 4.16 1 97.94 142 PRO B C 1
ATOM 2376 O O . PRO B 1 142 ? -8.484 -12.18 3.604 1 97.94 142 PRO B O 1
ATOM 2379 N N . PHE B 1 143 ? -8.977 -10.43 4.977 1 97.56 143 PHE B N 1
ATOM 2380 C CA . PHE B 1 143 ? -7.586 -10.25 5.367 1 97.56 143 PHE B CA 1
ATOM 2381 C C . PHE B 1 143 ? -7.477 -9.93 6.852 1 97.56 143 PHE B C 1
ATOM 2383 O O . PHE B 1 143 ? -8.484 -9.672 7.512 1 97.56 143 PHE B O 1
ATOM 2390 N N . ARG B 1 144 ? -6.227 -10.016 7.359 1 94.75 144 ARG B N 1
ATOM 2391 C CA . ARG B 1 144 ? -5.871 -9.602 8.711 1 94.75 144 ARG B CA 1
ATOM 2392 C C . ARG B 1 144 ? -4.68 -8.648 8.695 1 94.75 144 ARG B C 1
ATOM 2394 O O . ARG B 1 144 ? -3.875 -8.672 7.762 1 94.75 144 ARG B O 1
ATOM 2401 N N . THR B 1 145 ? -4.738 -7.754 9.609 1 90.25 145 THR B N 1
ATOM 2402 C CA . THR B 1 145 ? -3.58 -6.891 9.812 1 90.25 145 THR B CA 1
ATOM 2403 C C . THR B 1 145 ? -2.875 -7.227 11.117 1 90.25 145 THR B C 1
ATOM 2405 O O . THR B 1 145 ? -3.527 -7.504 12.133 1 90.25 145 THR B O 1
ATOM 2408 N N . GLU B 1 146 ? -1.648 -7.613 11.031 1 75.25 146 GLU B N 1
ATOM 2409 C CA . GLU B 1 146 ? -0.938 -7.961 12.258 1 75.25 146 GLU B CA 1
ATOM 2410 C C . GLU B 1 146 ? -0.308 -6.727 12.898 1 75.25 146 GLU B C 1
ATOM 2412 O O . GLU B 1 146 ? 0.067 -5.785 12.203 1 75.25 146 GLU B O 1
ATOM 2417 N N . GLY B 1 147 ? -0.462 -6.691 14.203 1 64.44 147 GLY B N 1
ATOM 2418 C CA . GLY B 1 147 ? 0.072 -5.582 14.977 1 64.44 147 GLY B CA 1
ATOM 2419 C C . GLY B 1 147 ? 1.58 -5.457 14.875 1 64.44 147 GLY B C 1
ATOM 2420 O O . GLY B 1 147 ? 2.23 -6.25 14.195 1 64.44 147 GLY B O 1
ATOM 2421 N N . GLY B 1 148 ? 2.07 -4.328 15.273 1 58.91 148 GLY B N 1
ATOM 2422 C CA . GLY B 1 148 ? 3.479 -3.971 15.297 1 58.91 148 GLY B CA 1
ATOM 2423 C C . GLY B 1 148 ? 4.336 -4.961 16.062 1 58.91 148 GLY B C 1
ATOM 2424 O O . GLY B 1 148 ? 3.869 -5.586 17.016 1 58.91 148 GLY B O 1
ATOM 2425 N N . ASP B 1 149 ? 5.316 -5.523 15.383 1 58.75 149 ASP B N 1
ATOM 2426 C CA . ASP B 1 149 ? 6.211 -6.492 16 1 58.75 149 ASP B CA 1
ATOM 2427 C C . ASP B 1 149 ? 7.203 -5.805 16.938 1 58.75 149 ASP B C 1
ATOM 2429 O O . ASP B 1 149 ? 8.172 -6.422 17.391 1 58.75 149 ASP B O 1
ATOM 2433 N N . GLY B 1 150 ? 6.836 -4.574 17.25 1 67.25 150 GLY B N 1
ATOM 2434 C CA . GLY B 1 150 ? 7.785 -3.902 18.125 1 67.25 150 GLY B CA 1
ATOM 2435 C C . GLY B 1 150 ? 9.031 -3.432 17.391 1 67.25 150 GLY B C 1
ATOM 2436 O O . GLY B 1 150 ? 10.016 -3.041 18.031 1 67.25 150 GLY B O 1
ATOM 2437 N N . ALA B 1 151 ? 9.047 -3.568 16.062 1 74.19 151 ALA B N 1
ATOM 2438 C CA . ALA B 1 151 ? 10.219 -3.129 15.305 1 74.19 151 ALA B CA 1
ATOM 2439 C C . ALA B 1 151 ? 10.461 -1.636 15.492 1 74.19 151 ALA B C 1
ATOM 2441 O O . ALA B 1 151 ? 9.516 -0.845 15.539 1 74.19 151 ALA B O 1
ATOM 2442 N N . LYS B 1 152 ? 11.742 -1.369 15.547 1 84.31 152 LYS B N 1
ATOM 2443 C CA . LYS B 1 152 ? 12.133 0.025 15.727 1 84.31 152 LYS B CA 1
ATOM 2444 C C . LYS B 1 152 ? 12.156 0.77 14.398 1 84.31 152 LYS B C 1
ATOM 2446 O O . LYS B 1 152 ? 12.141 2.002 14.367 1 84.31 152 LYS B O 1
ATOM 2451 N N . VAL B 1 153 ? 12.32 -0.008 13.32 1 86.75 153 VAL B N 1
ATOM 2452 C CA . VAL B 1 153 ? 12.352 0.59 11.992 1 86.75 153 VAL B CA 1
ATOM 2453 C C . VAL B 1 153 ? 11.188 0.064 11.156 1 86.75 153 VAL B C 1
ATOM 2455 O O . VAL B 1 153 ? 10.992 -1.148 11.047 1 86.75 153 VAL B O 1
ATOM 2458 N N . ALA B 1 154 ? 10.367 1.021 10.617 1 88.25 154 ALA B N 1
ATOM 2459 C CA . ALA B 1 154 ? 9.234 0.625 9.781 1 88.25 154 ALA B CA 1
ATOM 2460 C C . ALA B 1 154 ? 9.555 0.809 8.305 1 88.25 154 ALA B C 1
ATOM 2462 O O . ALA B 1 154 ? 10.219 1.774 7.918 1 88.25 154 ALA B O 1
ATOM 2463 N N . SER B 1 155 ? 9.078 -0.104 7.496 1 86.06 155 SER B N 1
ATOM 2464 C CA . SER B 1 155 ? 9.195 0.003 6.047 1 86.06 155 SER B CA 1
ATOM 2465 C C . SER B 1 155 ? 8.109 0.913 5.473 1 86.06 155 SER B C 1
ATOM 2467 O O . SER B 1 155 ? 6.934 0.78 5.812 1 86.06 155 SER B O 1
ATOM 2469 N N . VAL B 1 156 ? 8.57 1.886 4.688 1 85.69 156 VAL B N 1
ATOM 2470 C CA . VAL B 1 156 ? 7.617 2.797 4.062 1 85.69 156 VAL B CA 1
ATOM 2471 C C . VAL B 1 156 ? 7.973 2.988 2.59 1 85.69 156 VAL B C 1
ATOM 2473 O O . VAL B 1 156 ? 9.141 2.873 2.205 1 85.69 156 VAL B O 1
ATOM 2476 N N . ARG B 1 157 ? 6.965 3.283 1.789 1 84.62 157 ARG B N 1
ATOM 2477 C CA . ARG B 1 157 ? 7.18 3.498 0.362 1 84.62 157 ARG B CA 1
ATOM 2478 C C . ARG B 1 157 ? 7.625 4.93 0.083 1 84.62 157 ARG B C 1
ATOM 2480 O O . ARG B 1 157 ? 6.984 5.645 -0.692 1 84.62 157 ARG B O 1
ATOM 2487 N N . LEU B 1 158 ? 8.664 5.277 0.688 1 77.62 158 LEU B N 1
ATOM 2488 C CA . LEU B 1 158 ? 9.352 6.531 0.375 1 77.62 158 LEU B CA 1
ATOM 2489 C C . LEU B 1 158 ? 10.383 6.324 -0.724 1 77.62 158 LEU B C 1
ATOM 2491 O O . LEU B 1 158 ? 11.156 5.363 -0.68 1 77.62 158 LEU B O 1
ATOM 2495 N N . VAL B 1 159 ? 10.219 7.117 -1.761 1 76 159 VAL B N 1
ATOM 2496 C CA . VAL B 1 159 ? 11.172 7.043 -2.865 1 76 159 VAL B CA 1
ATOM 2497 C C . VAL B 1 159 ? 12.023 8.312 -2.904 1 76 159 VAL B C 1
ATOM 2499 O O . VAL B 1 159 ? 11.523 9.406 -2.648 1 76 159 VAL B O 1
ATOM 2502 N N . LYS B 1 160 ? 13.367 8.133 -3.133 1 66.38 160 LYS B N 1
ATOM 2503 C CA . LYS B 1 160 ? 14.25 9.289 -3.254 1 66.38 160 LYS B CA 1
ATOM 2504 C C . LYS B 1 160 ? 13.883 10.141 -4.465 1 66.38 160 LYS B C 1
ATOM 2506 O O . LYS B 1 160 ? 13.656 9.609 -5.555 1 66.38 160 LYS B O 1
ATOM 2511 N N . ARG B 1 161 ? 13.492 11.414 -4.148 1 59.94 161 ARG B N 1
ATOM 2512 C CA . ARG B 1 161 ? 13.32 12.328 -5.273 1 59.94 161 ARG B CA 1
ATOM 2513 C C . ARG B 1 161 ? 14.648 12.969 -5.656 1 59.94 161 ARG B C 1
ATOM 2515 O O . ARG B 1 161 ? 15.391 13.445 -4.793 1 59.94 161 ARG B O 1
ATOM 2522 N N . TYR B 1 162 ? 15.375 12.492 -6.633 1 44.62 162 TYR B N 1
ATOM 2523 C CA . TYR B 1 162 ? 16.625 13.133 -7.051 1 44.62 162 TYR B CA 1
ATOM 2524 C C . TYR B 1 162 ? 16.359 14.547 -7.551 1 44.62 162 TYR B C 1
ATOM 2526 O O . TYR B 1 162 ? 15.484 14.766 -8.391 1 44.62 162 TYR B O 1
ATOM 2534 N N . SER B 1 163 ? 16.469 15.484 -6.691 1 39.47 163 SER B N 1
ATOM 2535 C CA . SER B 1 163 ? 16.547 16.844 -7.238 1 39.47 163 SER B CA 1
ATOM 2536 C C . SER B 1 163 ? 17.75 17 -8.164 1 39.47 163 SER B C 1
ATOM 2538 O O . SER B 1 163 ? 18.891 16.719 -7.762 1 39.47 163 SER B O 1
ATOM 2540 N N . TRP B 1 164 ? 17.688 16.906 -9.406 1 35.28 164 TRP B N 1
ATOM 2541 C CA . TRP B 1 164 ? 18.719 17.281 -10.352 1 35.28 164 TRP B CA 1
ATOM 2542 C C . TRP B 1 164 ? 19.297 18.656 -10.008 1 35.28 164 TRP B C 1
ATOM 2544 O O . TRP B 1 164 ? 20.188 19.156 -10.711 1 35.28 164 TRP B O 1
ATOM 2554 N N . GLY B 1 165 ? 18.703 19.547 -9.406 1 30.33 165 GLY B N 1
ATOM 2555 C CA . GLY B 1 165 ? 19.266 20.875 -9.508 1 30.33 165 GLY B CA 1
ATOM 2556 C C . GLY B 1 165 ? 20.578 21.047 -8.758 1 30.33 165 GLY B C 1
ATOM 2557 O O . GLY B 1 165 ? 21.297 22.031 -8.945 1 30.33 165 GLY B O 1
ATOM 2558 N N . ALA B 1 166 ? 20.844 20.797 -7.473 1 32.91 166 ALA B N 1
ATOM 2559 C CA . ALA B 1 166 ? 21.938 21.609 -6.941 1 32.91 166 ALA B CA 1
ATOM 2560 C C . ALA B 1 166 ? 23.281 21.203 -7.535 1 32.91 166 ALA B C 1
ATOM 2562 O O . ALA B 1 166 ? 23.766 20.094 -7.266 1 32.91 166 ALA B O 1
ATOM 2563 N N . ALA B 1 167 ? 23.594 21.391 -8.719 1 27.11 167 ALA B N 1
ATOM 2564 C CA . ALA B 1 167 ? 24.938 21.75 -9.133 1 27.11 167 ALA B CA 1
ATOM 2565 C C . ALA B 1 167 ? 25.688 22.469 -8.016 1 27.11 167 ALA B C 1
ATOM 2567 O O . ALA B 1 167 ? 25.25 23.531 -7.562 1 27.11 167 ALA B O 1
ATOM 2568 N N . GLN B 1 168 ? 26.375 21.766 -7.07 1 23.66 168 GLN B N 1
ATOM 2569 C CA . GLN B 1 168 ? 27.609 22.469 -6.746 1 23.66 168 GLN B CA 1
ATOM 2570 C C . GLN B 1 168 ? 28.469 22.688 -7.992 1 23.66 168 GLN B C 1
ATOM 2572 O O . GLN B 1 168 ? 28.531 21.828 -8.867 1 23.66 168 GLN B O 1
#

Solvent-accessible surface area (backbone atoms only — not comparable to full-atom values): 18304 Å² total; per-residue (Å²): 135,79,72,75,76,72,78,73,71,73,73,73,72,70,72,74,76,72,73,58,42,73,30,42,44,33,27,60,32,36,47,97,90,38,82,43,67,34,23,76,51,33,48,11,30,56,22,35,28,13,51,62,47,61,81,58,36,41,81,49,91,57,81,54,85,40,51,26,36,30,15,33,60,39,50,74,34,48,45,78,38,27,28,40,35,60,32,22,33,85,81,66,46,81,43,74,48,68,28,33,30,27,55,101,40,45,76,52,35,33,29,12,40,49,57,37,50,74,44,34,21,31,40,29,44,67,79,29,31,38,34,34,62,57,95,91,36,82,45,67,40,58,40,44,63,43,63,79,58,73,52,50,62,42,64,35,80,44,68,82,77,79,73,81,64,83,72,127,133,78,73,74,75,72,78,74,70,73,70,74,71,71,71,72,74,72,70,59,43,73,31,43,44,34,27,61,33,35,46,95,90,37,82,44,67,33,22,76,50,35,48,11,33,57,22,36,27,12,51,63,47,60,83,57,36,42,80,48,93,57,79,52,84,40,53,26,37,29,15,32,62,38,50,73,34,47,44,78,36,28,29,40,34,62,33,22,34,86,79,65,46,81,44,75,48,69,26,35,29,29,55,100,38,45,76,53,37,34,29,11,41,50,55,36,49,75,44,34,22,31,40,29,45,68,80,28,31,39,36,36,59,58,95,91,35,82,44,68,39,61,42,45,64,43,64,78,57,72,50,50,61,41,66,35,79,43,68,82,76,79,74,81,67,81,72,124

Organism: NCBI:txid53985

pLDDT: mean 82.56, std 24.59, range [22.36, 98.62]

Secondary structure (DSSP, 8-state):
----------------------SS-BEEEEETTEEEEEBS----SS-EE-GGGGGGEEEESSPPS-SEEEEETS-EEEEEEEEEEEEE-TTS-EEEEEEEEETT--S-EE--HHHHHHTT-EEETTTTEEEEEETTEEEEEE-B-PPP---SEEE-------------/----------------------SS-BEEEEETTEEEEEBS----SS-EE-GGGGGGEEEESSPPS-SEEE-BTS-EEEEEEEEEEEEE-TTS-EEEEEEEEETT--S-EE--HHHHHHTT-EEETTTTEEEEEETTEEEEEE-B-PPP---SEEEEEEE---------

Nearest PDB structures (foldseek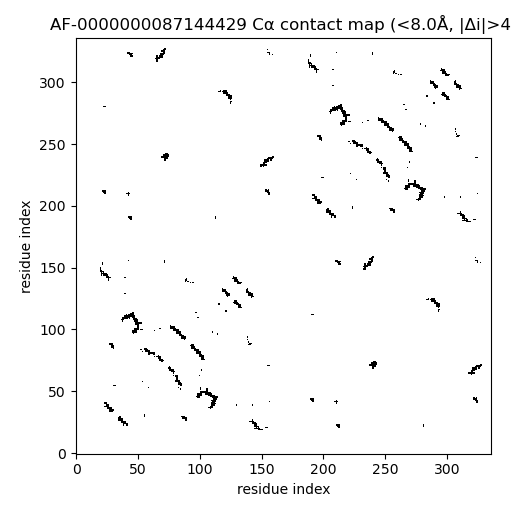):
  3s8i-assembly1_A  TM=7.253E-01  e=9.100E-07  Homo sapiens
  4rgh-assembly1_A  TM=7.003E-01  e=1.334E-06  Homo sapiens
  3s8i-assembly1_B  TM=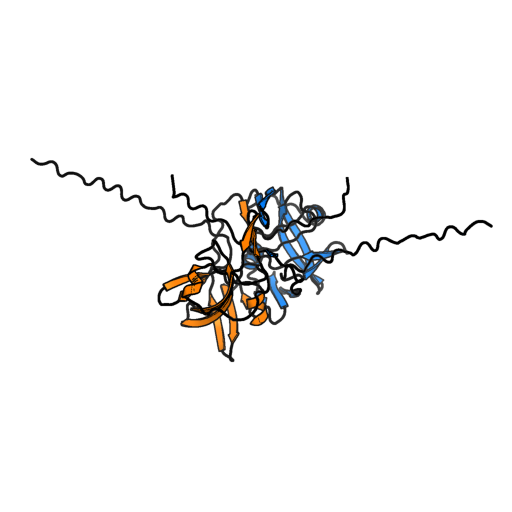7.183E-01  e=3.199E-06  Homo sapiens
  5yq8-assembly2_D  TM=7.018E-01  e=8.099E-06  Leishmania major
  7d66-assembly2_I  TM=6.453E-01  e=1.478E-05  Toxoplasma gondii GT1

Sequence (336 aa):
METPAVPTSIRATTAARVAAGDGLPTTMVEVGGEQWSIKPDSGARYSVVGTDWMLRGERLQEAAPVDAVEGIGGFVLDVIGVWSVQMRNAFGQIVEIRACIINRCTEEFLVGVDFLEKHRASLDFNSNEVSYVVHNRWVIIPFRTEGGDGAKVASVRLVKRYSWGAAQMETPAVPTSIRATTAARVAAGDGLPTTMVEVGGEQWSIKPDSGARYSVVGTDWMLRGERLQEAAPVDAVEGIGGFVLDVIGVWSVQMRNAFGQIVEIRACIINRCTEEFLVGVDFLEKHRASLDFNSNEVSYVVHNRWVIIPFRTEGGDGAKVASVRLVKRYSWGAAQ

Radius of gyration: 23.19 Å; Cα contacts (8 Å, |Δi|>4): 790; chains: 2; bounding box: 51×99×74 Å